Protein AF-A0A0F9F1H2-F1 (afdb_monomer)

pLDDT: mean 83.99, std 13.53, range [28.88, 96.62]

InterPro domains:
  IPR001650 Helicase, C-terminal domain-like [PF00271] (4-101)
  IPR001650 Helicase, C-terminal domain-like [PS51194] (1-146)
  IPR001650 Helicase, C-terminal domain-like [SM00490] (20-101)
  IPR027417 P-loop containing nucleoside triphosphate hydrolase [G3DSA:3.40.50.300] (1-125)
  IPR027417 P-loop containing nucleoside triphosphate hydrolase [SSF52540] (4-117)

Radius of gyration: 32.26 Å; Cα contacts (8 Å, |Δi|>4): 449; chains: 1; bounding box: 68×49×85 Å

Secondary structure (DSSP, 8-state):
--SS----EEEE-SSHHHHHHHHHHHHHTT----EE-TTS-HHHHHHHHHHHHTTS-SEEEESS--TTT---TT--EEEE-S--S-HHHHHHHHTTT-S--TT-S--EEEESSSHHHHH--GGG-SSS---EEE-TTT--EEEGGG-B-TTT-PBPPHHHHHHHHHHHHHHHHHHHHHTTS-SS-SS-EEEE--EEEEEEE--TTS--EEEEEEEETTEEEEEEE-TT--SHHHHHHHHHHHHHH---SS---HHHHHH-TTHHHHHHHH--EEEEEEETTEEEEEEES---

Foldseek 3Di:
DPPPPQQAEEAEAADQVRQVVVQVVCVVVVARAARDEPPDDPVRVVVNLVCRLVSVHSYYYYYPPPLDDRQRLSAQEYEYPHADLDLVVVLSRCVSNVRHDPPHPHHHYHYPHCNCVNQNDSVDRDPDDFDWDADPPPRDIHTVVVQADPPPGHGDDPVNVVVVVVVVVVVVVVVVVVVLDDPDDLAWDKFFFDFKDWDWDDDPPDDIWIWIWTDGPPDIAIDTQRCVDPDPSNVVSQVVVCQQPNDDPDRDDSVNLVVDPCNRVSCNVRFGMWTWGDDRPHIDTDDGDDDD

Structure (mmCIF, N/CA/C/O backbone):
data_AF-A0A0F9F1H2-F1
#
_entry.id   AF-A0A0F9F1H2-F1
#
loop_
_atom_site.group_PDB
_atom_site.id
_atom_site.type_symbol
_atom_site.label_atom_id
_atom_site.label_alt_id
_atom_site.label_comp_id
_atom_site.label_asym_id
_atom_site.label_entity_id
_atom_site.label_seq_id
_atom_site.pdbx_PDB_ins_code
_atom_site.Cartn_x
_atom_site.Cartn_y
_atom_site.Cartn_z
_atom_site.occupancy
_atom_site.B_iso_or_equiv
_atom_site.auth_seq_id
_atom_site.auth_comp_id
_atom_site.auth_asym_id
_atom_site.auth_atom_id
_atom_site.pdbx_PDB_model_num
ATOM 1 N N . MET A 1 1 ? -21.863 0.900 11.486 1.00 46.88 1 MET A N 1
ATOM 2 C CA . MET A 1 1 ? -20.808 -0.097 11.790 1.00 46.88 1 MET A CA 1
ATOM 3 C C . MET A 1 1 ? -21.454 -1.377 12.342 1.00 46.88 1 MET A C 1
ATOM 5 O O . MET A 1 1 ? -20.967 -1.957 13.308 1.00 46.88 1 MET A O 1
ATOM 9 N N . ASP A 1 2 ? -22.557 -1.807 11.710 1.00 46.00 2 ASP A N 1
ATOM 10 C CA . ASP A 1 2 ? -23.434 -2.894 12.182 1.00 46.00 2 ASP A CA 1
ATOM 11 C C . ASP A 1 2 ? -23.495 -4.085 11.217 1.00 46.00 2 ASP A C 1
ATOM 13 O O . ASP A 1 2 ? -24.146 -5.078 11.519 1.00 46.00 2 ASP A O 1
ATOM 17 N N . ALA A 1 3 ? -22.779 -4.022 10.089 1.00 49.94 3 ALA A N 1
ATOM 18 C CA . ALA A 1 3 ? -22.835 -5.049 9.050 1.00 49.94 3 ALA A CA 1
ATOM 19 C C . ALA A 1 3 ? -22.316 -6.428 9.518 1.00 49.94 3 ALA A C 1
ATOM 21 O O . ALA A 1 3 ? -22.802 -7.440 9.034 1.00 49.94 3 ALA A O 1
ATOM 22 N N . GLU A 1 4 ? -21.409 -6.485 10.508 1.00 63.34 4 GLU A N 1
ATOM 23 C CA . GLU A 1 4 ? -20.827 -7.753 11.003 1.00 63.34 4 GLU A CA 1
ATOM 24 C C . GLU A 1 4 ? -20.752 -7.897 12.540 1.00 63.34 4 GLU A C 1
ATOM 26 O O . GLU A 1 4 ? -20.038 -8.749 13.061 1.00 63.34 4 GLU A O 1
ATOM 31 N N . LYS A 1 5 ? -21.468 -7.072 13.321 1.00 79.25 5 LYS A N 1
ATOM 32 C CA . LYS A 1 5 ? -21.532 -7.189 14.804 1.00 79.25 5 LYS A CA 1
ATOM 33 C C . LYS A 1 5 ? -20.168 -7.217 15.543 1.00 79.25 5 LYS A C 1
ATOM 35 O O . LYS A 1 5 ? -20.073 -7.784 16.635 1.00 79.25 5 LYS A O 1
ATOM 40 N N . ARG A 1 6 ? -19.128 -6.569 15.003 1.00 87.44 6 ARG A N 1
ATOM 41 C CA . ARG A 1 6 ? -17.792 -6.471 15.634 1.00 87.44 6 ARG A CA 1
ATOM 42 C C . ARG A 1 6 ? -17.830 -5.678 16.944 1.00 87.44 6 ARG A C 1
ATOM 44 O O . ARG A 1 6 ? -18.510 -4.643 17.040 1.00 87.44 6 ARG A O 1
ATOM 51 N N . LYS A 1 7 ? -17.108 -6.156 17.960 1.00 88.88 7 LYS A N 1
ATOM 52 C CA . LYS A 1 7 ? -17.166 -5.624 19.332 1.00 88.88 7 LYS A CA 1
ATOM 53 C C . LYS A 1 7 ? -15.903 -4.887 19.761 1.00 88.88 7 LYS A C 1
ATOM 55 O O . LYS A 1 7 ? -16.022 -4.001 20.600 1.00 88.88 7 LYS A O 1
ATOM 60 N N . HIS A 1 8 ? -14.743 -5.231 19.205 1.00 91.94 8 HIS A N 1
ATOM 61 C CA . HIS A 1 8 ? -13.439 -4.745 19.653 1.00 91.94 8 HIS A CA 1
ATOM 62 C C . HIS A 1 8 ? -12.531 -4.446 18.453 1.00 91.94 8 HIS A C 1
ATOM 64 O O . HIS A 1 8 ? -11.760 -5.300 18.007 1.00 91.94 8 HIS A O 1
ATOM 70 N N . ALA A 1 9 ? -12.598 -3.206 17.968 1.00 93.75 9 ALA A N 1
ATOM 71 C CA . ALA A 1 9 ? -11.820 -2.725 16.831 1.00 93.75 9 ALA A CA 1
ATOM 72 C C . ALA A 1 9 ? -10.558 -1.949 17.250 1.00 93.75 9 ALA A C 1
ATOM 74 O O . ALA A 1 9 ? -10.584 -1.155 18.191 1.00 93.75 9 ALA A O 1
ATOM 75 N N . VAL A 1 10 ? -9.458 -2.128 16.520 1.00 93.88 10 VAL A N 1
ATOM 76 C CA . VAL A 1 10 ? -8.208 -1.375 16.723 1.00 93.88 10 VAL A CA 1
ATOM 77 C C . VAL A 1 10 ? -7.833 -0.641 15.442 1.00 93.88 10 VAL A C 1
ATOM 79 O O . VAL A 1 10 ? -7.690 -1.274 14.400 1.00 93.88 10 VAL A O 1
ATOM 82 N N . PHE A 1 11 ? -7.655 0.679 15.525 1.00 95.19 11 PHE A N 1
ATOM 83 C CA . PHE A 1 11 ? -7.324 1.534 14.381 1.00 95.19 11 PHE A CA 1
ATOM 84 C C . PHE A 1 11 ? -5.857 1.967 14.419 1.00 95.19 11 PHE A C 1
ATOM 86 O O . PHE A 1 11 ? -5.463 2.739 15.294 1.00 95.19 11 PHE A O 1
ATOM 93 N N . PHE A 1 12 ? -5.070 1.540 13.432 1.00 94.25 12 PHE A N 1
ATOM 94 C CA . PHE A 1 12 ? -3.664 1.917 13.295 1.00 94.25 12 PHE A CA 1
ATOM 95 C C . PHE A 1 12 ? -3.513 3.163 12.430 1.00 94.25 12 PHE A C 1
ATOM 97 O O . PHE A 1 12 ? -3.688 3.111 11.214 1.00 94.25 12 PHE A O 1
ATOM 104 N N . CYS A 1 13 ? -3.175 4.282 13.065 1.00 94.69 13 CYS A N 1
ATOM 105 C CA . CYS A 1 13 ? -3.071 5.589 12.423 1.00 94.69 13 CYS A CA 1
ATOM 106 C C . CYS A 1 13 ? -1.620 5.931 12.043 1.00 94.69 13 CYS A C 1
ATOM 108 O O . CYS A 1 13 ? -0.662 5.367 12.575 1.00 94.69 13 CYS A O 1
ATOM 110 N N . VAL A 1 14 ? -1.471 6.882 11.117 1.00 92.62 14 VAL A N 1
ATOM 111 C CA . VAL A 1 14 ? -0.171 7.314 10.562 1.00 92.62 14 VAL A CA 1
ATOM 112 C C . VAL A 1 14 ? 0.644 8.105 11.585 1.00 92.62 14 VAL A C 1
ATOM 114 O O . VAL A 1 14 ? 1.794 7.772 11.863 1.00 92.62 14 VAL A O 1
ATOM 117 N N . ASP A 1 15 ? 0.033 9.138 12.163 1.00 92.69 15 ASP A N 1
ATOM 118 C CA . ASP A 1 15 ? 0.644 10.046 13.129 1.00 92.69 15 ASP A CA 1
ATOM 119 C C . ASP A 1 15 ? -0.357 10.424 14.242 1.00 92.69 15 ASP A C 1
ATOM 121 O O . ASP A 1 15 ? -1.502 9.960 14.273 1.00 92.69 15 ASP A O 1
ATOM 125 N N . VAL A 1 16 ? 0.089 11.253 15.190 1.00 92.50 16 VAL A N 1
ATOM 126 C CA . VAL A 1 16 ? -0.723 11.721 16.328 1.00 92.50 16 VAL A CA 1
ATOM 127 C C . VAL A 1 16 ? -1.946 12.514 15.870 1.00 92.50 16 VAL A C 1
ATOM 129 O O . VAL A 1 16 ? -3.047 12.259 16.355 1.00 92.50 16 VAL A O 1
ATOM 132 N N . LYS A 1 17 ? -1.774 13.428 14.912 1.00 94.25 17 LYS A N 1
ATOM 133 C CA . LYS A 1 17 ? -2.852 14.289 14.417 1.00 94.25 17 LYS A CA 1
ATOM 134 C C . LYS A 1 17 ? -3.912 13.456 13.699 1.00 94.25 17 LYS A C 1
ATOM 136 O O . LYS A 1 17 ? -5.104 13.625 13.942 1.00 94.25 17 LYS A O 1
ATOM 141 N N . HIS A 1 18 ? -3.488 12.508 12.868 1.00 95.31 18 HIS A N 1
ATOM 142 C CA . HIS A 1 18 ? -4.375 11.573 12.192 1.00 95.31 18 HIS A CA 1
ATOM 143 C C . HIS A 1 18 ? -5.148 10.710 13.202 1.00 95.31 18 HIS A C 1
ATOM 145 O O . HIS A 1 18 ? -6.363 10.567 13.079 1.00 95.31 18 HIS A O 1
ATOM 151 N N . CYS A 1 19 ? -4.484 10.209 14.247 1.00 94.56 19 CYS A N 1
ATOM 152 C CA . CYS A 1 19 ? -5.125 9.442 15.318 1.00 94.56 19 CYS A CA 1
ATOM 153 C C . CYS A 1 19 ? -6.253 10.229 16.016 1.00 94.56 19 CYS A C 1
ATOM 155 O O . CYS A 1 19 ? -7.360 9.715 16.203 1.00 94.56 19 CYS A O 1
ATOM 157 N N . GLU A 1 20 ? -6.002 11.499 16.339 1.00 95.00 20 GLU A N 1
ATOM 158 C CA . GLU A 1 20 ? -6.988 12.408 16.939 1.00 95.00 20 GLU A CA 1
ATOM 159 C C . GLU A 1 20 ? -8.150 12.723 15.983 1.00 95.00 20 GLU A C 1
ATOM 161 O O . GLU A 1 20 ? -9.315 12.730 16.399 1.00 95.00 20 GLU A O 1
ATOM 166 N N . MET A 1 21 ? -7.862 12.926 14.693 1.00 96.62 21 MET A N 1
ATOM 167 C CA . MET A 1 21 ? -8.879 13.151 13.661 1.00 96.62 21 MET A CA 1
ATOM 168 C C . MET A 1 21 ? -9.799 11.938 13.491 1.00 96.62 21 MET A C 1
ATOM 170 O O . MET A 1 21 ? -11.020 12.099 13.453 1.00 96.62 21 MET A O 1
ATOM 174 N N . VAL A 1 22 ? -9.240 10.725 13.433 1.00 96.25 22 VAL A N 1
ATOM 175 C CA . VAL A 1 22 ? -10.012 9.477 13.309 1.00 96.25 22 VAL A CA 1
ATOM 176 C C . VAL A 1 22 ? -10.879 9.263 14.546 1.00 96.25 22 VAL A C 1
ATOM 178 O O . VAL A 1 22 ? -12.080 9.038 14.411 1.00 96.25 22 VAL A O 1
ATOM 181 N N . SER A 1 23 ? -10.310 9.414 15.746 1.00 95.94 23 SER A N 1
ATOM 182 C CA . SER A 1 23 ? -11.048 9.343 17.016 1.00 95.94 23 SER A CA 1
ATOM 183 C C . SER A 1 23 ? -12.228 10.324 17.051 1.00 95.94 23 SER A C 1
ATOM 185 O O . SER A 1 23 ? -13.361 9.942 17.355 1.00 95.94 23 SER A O 1
ATOM 187 N N . SER A 1 24 ? -11.992 11.577 16.653 1.00 96.19 24 SER A N 1
ATOM 188 C CA . SER A 1 24 ? -13.031 12.609 16.578 1.00 96.19 24 SER A CA 1
ATOM 189 C C . SER A 1 24 ? -14.103 12.269 15.541 1.00 96.19 24 SER A C 1
ATOM 191 O O . SER A 1 24 ? -15.294 12.464 15.783 1.00 96.19 24 SER A O 1
ATOM 193 N N . SER A 1 25 ? -13.702 11.727 14.390 1.00 96.25 25 SER A N 1
ATOM 194 C CA . SER A 1 25 ? -14.630 11.302 13.345 1.00 96.25 25 SER A CA 1
ATOM 195 C C . SER A 1 25 ? -15.520 10.147 13.804 1.00 96.25 25 SER A C 1
ATOM 197 O O . SER A 1 25 ? -16.736 10.218 13.639 1.00 96.25 25 SER A O 1
ATOM 199 N N . LEU A 1 26 ? -14.945 9.133 14.455 1.00 94.31 26 LEU A N 1
ATOM 200 C CA . LEU A 1 26 ? -15.686 8.013 15.039 1.00 94.31 26 LEU A CA 1
ATOM 201 C C . LEU A 1 26 ? -16.690 8.502 16.086 1.00 94.31 26 LEU A C 1
ATOM 203 O O . LEU A 1 26 ? -17.859 8.117 16.044 1.00 94.31 26 LEU A O 1
ATOM 207 N N . LYS A 1 27 ? -16.273 9.431 16.955 1.00 93.94 27 LYS A N 1
ATOM 208 C CA . LYS A 1 27 ? -17.150 10.021 17.971 1.00 93.94 27 LYS A CA 1
ATOM 209 C C . LYS A 1 27 ? -18.342 10.756 17.354 1.00 93.94 27 LYS A C 1
ATOM 211 O O . LYS A 1 27 ? -19.457 10.599 17.844 1.00 93.94 27 LYS A O 1
ATOM 216 N N . ARG A 1 28 ? -18.138 11.505 16.261 1.00 94.19 28 ARG A N 1
ATOM 217 C CA . ARG A 1 28 ? -19.234 12.155 15.510 1.00 94.19 28 ARG A CA 1
ATOM 218 C C . ARG A 1 28 ? -20.245 11.153 14.945 1.00 94.19 28 ARG A C 1
ATOM 220 O O . ARG A 1 28 ? -21.409 11.497 14.808 1.00 94.19 28 ARG A O 1
ATOM 227 N N . HIS A 1 29 ? -19.817 9.922 14.680 1.00 91.25 29 HIS A N 1
ATOM 228 C CA . HIS A 1 29 ? -20.675 8.824 14.231 1.00 91.25 29 HIS A CA 1
ATOM 229 C C . HIS A 1 29 ? -21.156 7.926 15.388 1.00 91.25 29 HIS A C 1
ATOM 231 O O . HIS A 1 29 ? -21.558 6.787 15.161 1.00 91.25 29 HIS A O 1
ATOM 237 N N . GLY A 1 30 ? -21.100 8.410 16.635 1.00 90.50 30 GLY A N 1
ATOM 238 C CA . GLY A 1 30 ? -21.605 7.695 17.812 1.00 90.50 30 GLY A CA 1
ATOM 239 C C . GLY A 1 30 ? -20.691 6.583 18.337 1.00 90.50 30 GLY A C 1
ATOM 240 O O . GLY A 1 30 ? -21.108 5.792 19.180 1.00 90.50 30 GLY A O 1
ATOM 241 N N . ILE A 1 31 ? -19.444 6.504 17.866 1.00 90.38 31 ILE A N 1
ATOM 242 C CA . ILE A 1 31 ? -18.479 5.482 18.280 1.00 90.38 31 ILE A CA 1
ATOM 243 C C . ILE A 1 31 ? -17.415 6.132 19.157 1.00 90.38 31 ILE A C 1
ATOM 245 O O . ILE A 1 31 ? -16.513 6.821 18.680 1.00 90.38 31 ILE A O 1
ATOM 249 N N . THR A 1 32 ? -17.489 5.884 20.460 1.00 91.38 32 THR A N 1
ATOM 250 C CA . THR A 1 32 ? -16.455 6.341 21.391 1.00 91.38 32 THR A CA 1
ATOM 251 C C . THR A 1 32 ? -15.192 5.501 21.217 1.00 91.38 32 THR A C 1
ATOM 253 O O . THR A 1 32 ? -15.144 4.348 21.649 1.00 91.38 32 THR A O 1
ATOM 256 N N . ALA A 1 33 ? -14.175 6.097 20.594 1.00 94.44 33 ALA A N 1
ATOM 257 C CA . ALA A 1 33 ? -12.883 5.474 20.335 1.00 94.44 33 ALA A CA 1
ATOM 258 C C . ALA A 1 33 ? -11.738 6.386 20.803 1.00 94.44 33 ALA A C 1
ATOM 260 O O . ALA A 1 33 ? -11.411 7.340 20.098 1.00 94.44 33 ALA A O 1
ATOM 261 N N . PRO A 1 34 ? -11.135 6.160 21.983 1.00 94.62 34 PRO A N 1
ATOM 262 C CA . PRO A 1 34 ? -10.048 7.003 22.480 1.00 94.62 34 PRO A CA 1
ATOM 263 C C . PRO A 1 34 ? -8.822 6.990 21.555 1.00 94.62 34 PRO A C 1
ATOM 265 O O . PRO A 1 34 ? -8.424 5.930 21.073 1.00 94.62 34 PRO A O 1
ATOM 268 N N . ALA A 1 35 ? -8.200 8.152 21.340 1.00 95.06 35 ALA A N 1
ATOM 269 C CA . ALA A 1 35 ? -6.890 8.251 20.698 1.00 95.06 35 ALA A CA 1
ATOM 270 C C . ALA A 1 35 ? -5.781 7.978 21.722 1.00 95.06 35 ALA A C 1
ATOM 272 O O . ALA A 1 35 ? -5.682 8.659 22.746 1.00 95.06 35 ALA A O 1
ATOM 273 N N . VAL A 1 36 ? -4.936 6.990 21.441 1.00 93.25 36 VAL A N 1
ATOM 274 C CA . VAL A 1 36 ? -3.813 6.606 22.294 1.00 93.25 36 VAL A CA 1
ATOM 275 C C . VAL A 1 36 ? -2.504 6.854 21.563 1.00 93.25 36 VAL A C 1
ATOM 277 O O . VAL A 1 36 ? -2.249 6.312 20.488 1.00 93.25 36 VAL A O 1
ATOM 280 N N . THR A 1 37 ? -1.652 7.682 22.155 1.00 90.81 37 THR A N 1
ATOM 281 C CA . THR A 1 37 ? -0.381 8.108 21.564 1.00 90.81 37 THR A CA 1
ATOM 282 C C . THR A 1 37 ? 0.737 8.028 22.596 1.00 90.81 37 THR A C 1
ATOM 284 O O . THR A 1 37 ? 0.505 7.731 23.771 1.00 90.81 37 THR A O 1
ATOM 287 N N . ASN A 1 38 ? 1.974 8.298 22.179 1.00 87.56 38 ASN A N 1
ATOM 288 C CA . ASN A 1 38 ? 3.119 8.348 23.091 1.00 87.56 38 ASN A CA 1
ATOM 289 C C . ASN A 1 38 ? 2.988 9.450 24.162 1.00 87.56 38 ASN A C 1
ATOM 291 O O . ASN A 1 38 ? 3.608 9.346 25.216 1.00 87.56 38 ASN A O 1
ATOM 295 N N . LYS A 1 39 ? 2.148 10.468 23.925 1.00 87.38 39 LYS A N 1
ATOM 296 C CA . LYS A 1 39 ? 1.833 11.534 24.886 1.00 87.38 39 LYS A CA 1
ATOM 297 C C . LYS A 1 39 ? 0.788 11.113 25.927 1.00 87.38 39 LYS A C 1
ATOM 299 O O . LYS A 1 39 ? 0.626 11.792 26.939 1.00 87.38 39 LYS A O 1
ATOM 304 N N . THR A 1 40 ? 0.068 10.010 25.714 1.00 88.44 40 THR A N 1
ATOM 305 C CA . THR A 1 40 ? -0.917 9.511 26.680 1.00 88.44 40 THR A CA 1
ATOM 306 C C . THR A 1 40 ? -0.201 8.947 27.914 1.00 88.44 40 THR A C 1
ATOM 308 O O . THR A 1 40 ? 0.583 7.997 27.819 1.00 88.44 40 THR A O 1
ATOM 311 N N . LYS A 1 41 ? -0.490 9.513 29.096 1.00 90.12 41 LYS A N 1
ATOM 312 C CA . LYS A 1 41 ? 0.068 9.058 30.385 1.00 90.12 41 LYS A CA 1
ATOM 313 C C . LYS A 1 41 ? -0.151 7.552 30.583 1.00 90.12 41 LYS A C 1
ATOM 315 O O . LYS A 1 41 ? -1.202 7.036 30.211 1.00 90.12 41 LYS A O 1
ATOM 320 N N . VAL A 1 42 ? 0.818 6.868 31.197 1.00 87.12 42 VAL A N 1
ATOM 321 C CA . VAL A 1 42 ? 0.806 5.402 31.405 1.00 87.12 42 VAL A CA 1
ATOM 322 C C . VAL A 1 42 ? -0.497 4.935 32.060 1.00 87.12 42 VAL A C 1
ATOM 324 O O . VAL A 1 42 ? -1.215 4.144 31.458 1.00 87.12 42 VAL A O 1
ATOM 327 N N . ASN A 1 43 ? -0.880 5.529 33.195 1.00 89.12 43 ASN A N 1
ATOM 328 C CA . ASN A 1 43 ? -2.108 5.166 33.916 1.00 89.12 43 ASN A CA 1
ATOM 329 C C . ASN A 1 43 ? -3.360 5.287 33.034 1.00 89.12 43 ASN A C 1
ATOM 331 O O . ASN A 1 43 ? -4.262 4.458 33.095 1.00 89.12 43 ASN A O 1
ATOM 335 N N . LYS A 1 44 ? -3.404 6.299 32.154 1.00 90.44 44 LYS A N 1
ATOM 336 C CA . LYS A 1 44 ? -4.528 6.486 31.231 1.00 90.44 44 LYS A CA 1
ATOM 337 C C . LYS A 1 44 ? -4.528 5.447 30.108 1.00 90.44 44 LYS A C 1
ATOM 339 O O . LYS A 1 44 ? -5.594 5.013 29.684 1.00 90.44 44 LYS A O 1
ATOM 344 N N . ARG A 1 45 ? -3.350 5.025 29.632 1.00 89.31 45 ARG A N 1
ATOM 345 C CA . ARG A 1 45 ? -3.222 3.932 28.653 1.00 89.31 45 ARG A CA 1
ATOM 346 C C . ARG A 1 45 ? -3.714 2.604 29.221 1.00 89.31 45 ARG A C 1
ATOM 348 O O . ARG A 1 45 ? -4.347 1.849 28.486 1.00 89.31 45 ARG A O 1
ATOM 355 N N . GLU A 1 46 ? -3.433 2.334 30.492 1.00 88.44 46 GLU A N 1
ATOM 356 C CA . GLU A 1 46 ? -3.911 1.140 31.199 1.00 88.44 46 GLU A CA 1
ATOM 357 C C . GLU A 1 46 ? -5.422 1.181 31.428 1.00 88.44 46 GLU A C 1
ATOM 359 O O . GLU A 1 46 ? -6.108 0.205 31.131 1.00 88.44 46 GLU A O 1
ATOM 364 N N . GLU A 1 47 ? -5.954 2.327 31.863 1.00 91.50 47 GLU A N 1
ATOM 365 C CA . GLU A 1 47 ? -7.396 2.546 32.012 1.00 91.50 47 GLU A CA 1
ATOM 366 C C . GLU A 1 47 ? -8.138 2.277 30.693 1.00 91.50 47 GLU A C 1
ATOM 368 O O . GLU A 1 47 ? -9.063 1.470 30.659 1.00 91.50 47 GLU A O 1
ATOM 373 N N . ILE A 1 48 ? -7.683 2.878 29.585 1.00 92.19 48 ILE A N 1
ATOM 374 C CA . ILE A 1 48 ? -8.278 2.669 28.254 1.00 92.19 48 ILE A CA 1
ATOM 375 C C . ILE A 1 48 ? -8.190 1.198 27.840 1.00 92.19 48 ILE A C 1
ATOM 377 O O . ILE A 1 48 ? -9.155 0.654 27.305 1.00 92.19 48 ILE A O 1
ATOM 381 N N . ALA A 1 49 ? -7.059 0.534 28.095 1.00 89.50 49 ALA A N 1
ATOM 382 C CA . ALA A 1 49 ? -6.892 -0.875 27.757 1.00 89.50 49 ALA A CA 1
ATOM 383 C C . ALA A 1 49 ? -7.841 -1.782 28.559 1.00 89.50 49 ALA A C 1
ATOM 385 O O . ALA A 1 49 ? -8.377 -2.742 28.003 1.00 89.50 49 ALA A O 1
ATOM 386 N N . ASN A 1 50 ? -8.063 -1.489 29.840 1.00 91.31 50 ASN A N 1
ATOM 387 C CA . ASN A 1 50 ? -8.986 -2.236 30.691 1.00 91.31 50 ASN A CA 1
ATOM 388 C C . ASN A 1 50 ? -10.444 -1.988 30.291 1.00 91.31 50 ASN A C 1
ATOM 390 O O . ASN A 1 50 ? -11.189 -2.949 30.101 1.00 91.31 50 ASN A O 1
ATOM 394 N N . ASP A 1 51 ? -10.822 -0.730 30.060 1.00 93.12 51 ASP A N 1
ATOM 395 C CA . ASP A 1 51 ? -12.149 -0.354 29.565 1.00 93.12 51 ASP A CA 1
ATOM 396 C C . ASP A 1 51 ? -12.447 -0.996 28.199 1.00 93.12 51 ASP A C 1
ATOM 398 O O . ASP A 1 51 ? -13.556 -1.475 2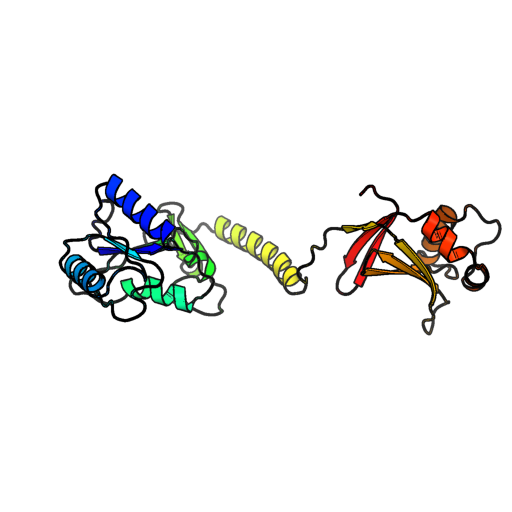7.956 1.00 93.12 51 ASP A O 1
ATOM 402 N N . PHE A 1 52 ? -11.452 -1.064 27.311 1.00 92.06 52 PHE A N 1
ATOM 403 C CA . PHE A 1 52 ? -11.575 -1.755 26.030 1.00 92.06 52 PHE A CA 1
ATOM 404 C C . PHE A 1 52 ? -11.778 -3.264 26.214 1.00 92.06 52 PHE A C 1
ATOM 406 O O . PHE A 1 52 ? -12.699 -3.827 25.634 1.00 92.06 52 PHE A O 1
ATOM 413 N N . LYS A 1 53 ? -10.984 -3.934 27.063 1.00 89.94 53 LYS A N 1
ATOM 414 C CA . LYS A 1 53 ? -11.157 -5.373 27.357 1.00 89.94 53 LYS A CA 1
ATOM 415 C C . LYS A 1 53 ? -12.511 -5.692 27.998 1.00 89.94 53 LYS A C 1
ATOM 417 O O . LYS A 1 53 ? -13.041 -6.778 27.776 1.00 89.94 53 LYS A O 1
ATOM 422 N N . ALA A 1 54 ? -13.051 -4.763 28.787 1.00 90.88 54 ALA A N 1
ATOM 423 C CA . ALA A 1 54 ? -14.369 -4.864 29.406 1.00 90.88 54 ALA A CA 1
ATOM 424 C C . ALA A 1 54 ? -15.526 -4.548 28.435 1.00 90.88 54 ALA A C 1
ATOM 426 O O . ALA A 1 54 ? -16.688 -4.709 28.801 1.00 90.88 54 ALA A O 1
ATOM 427 N N . GLY A 1 55 ? -15.233 -4.104 27.207 1.00 89.12 55 GLY A N 1
ATOM 428 C CA . GLY A 1 55 ? -16.233 -3.742 26.200 1.00 89.12 55 GLY A CA 1
ATOM 429 C C . GLY A 1 55 ? -16.868 -2.361 26.395 1.00 89.12 55 GLY A C 1
ATOM 430 O O . GLY A 1 55 ? -17.827 -2.035 25.698 1.00 89.12 55 GLY A O 1
ATOM 431 N N . LYS A 1 56 ? -16.344 -1.531 27.307 1.00 91.88 56 LYS A N 1
ATOM 432 C CA . LYS A 1 56 ? -16.791 -0.140 27.508 1.00 91.88 56 LYS A CA 1
ATOM 433 C C . LYS A 1 56 ? -16.382 0.756 26.339 1.00 91.88 56 LYS A C 1
ATOM 435 O O . LYS A 1 56 ? -17.148 1.629 25.938 1.00 91.88 56 LYS A O 1
ATOM 440 N N . TYR A 1 57 ? -15.212 0.502 25.753 1.00 90.75 57 TYR A N 1
ATOM 441 C CA . TYR A 1 57 ? -14.845 1.043 24.446 1.00 90.75 57 TYR A CA 1
ATOM 442 C C . TYR A 1 57 ? -14.917 -0.058 23.396 1.00 90.75 57 TYR A C 1
ATOM 444 O O . TYR A 1 57 ? -14.211 -1.058 23.493 1.00 90.75 57 TYR A O 1
ATOM 452 N N . ARG A 1 58 ? -15.737 0.151 22.361 1.00 89.75 58 ARG A N 1
ATOM 453 C CA . ARG A 1 58 ? -15.795 -0.752 21.199 1.00 89.75 58 ARG A CA 1
ATOM 454 C C . ARG A 1 58 ? -14.578 -0.614 20.287 1.00 89.75 58 ARG A C 1
ATOM 456 O O . ARG A 1 58 ? -14.319 -1.492 19.470 1.00 89.75 58 ARG A O 1
ATOM 463 N N . ALA A 1 59 ? -13.867 0.506 20.387 1.00 92.94 59 ALA A N 1
ATOM 464 C CA . ALA A 1 59 ? -12.722 0.817 19.553 1.00 92.94 59 ALA A CA 1
ATOM 465 C C . ALA A 1 59 ? -11.706 1.693 20.292 1.00 92.94 59 ALA A C 1
ATOM 467 O O . ALA A 1 59 ? -12.060 2.398 21.234 1.00 92.94 59 ALA A O 1
ATOM 468 N N . PHE A 1 60 ? -10.461 1.697 19.830 1.00 93.88 60 PHE A N 1
ATOM 469 C CA . PHE A 1 60 ? -9.512 2.779 20.096 1.00 93.88 60 PHE A CA 1
ATOM 470 C C . PHE A 1 60 ? -8.618 2.996 18.874 1.00 93.88 60 PHE A C 1
ATOM 472 O O . PHE A 1 60 ? -8.419 2.090 18.059 1.00 93.88 60 PHE A O 1
ATOM 479 N N . CYS A 1 61 ? -8.070 4.202 18.766 1.00 94.50 61 CYS A N 1
ATOM 480 C CA . CYS A 1 61 ? -7.106 4.571 17.739 1.00 94.50 61 CYS A CA 1
ATOM 481 C C . CYS A 1 61 ? -5.715 4.625 18.361 1.00 94.50 61 CYS A C 1
ATOM 483 O O . CYS A 1 61 ? -5.565 5.136 19.471 1.00 94.50 61 CYS A O 1
ATOM 485 N N . ASN A 1 62 ? -4.692 4.120 17.677 1.00 93.25 62 ASN A N 1
ATOM 486 C CA . ASN A 1 62 ? -3.321 4.199 18.164 1.00 93.25 62 ASN A CA 1
ATOM 487 C C . ASN A 1 62 ? -2.316 4.601 17.085 1.00 93.25 62 ASN A C 1
ATOM 489 O O . ASN A 1 62 ? -2.509 4.385 15.890 1.00 93.25 62 ASN A O 1
ATOM 493 N N . VAL A 1 63 ? -1.192 5.149 17.544 1.00 88.88 63 VAL A N 1
ATOM 494 C CA . VAL A 1 63 ? 0.004 5.378 16.729 1.00 88.88 63 VAL A CA 1
ATOM 495 C C . VAL A 1 63 ? 1.252 5.074 17.547 1.00 88.88 63 VAL A C 1
ATOM 497 O O . VAL A 1 63 ? 1.434 5.637 18.624 1.00 88.88 63 VAL A O 1
ATOM 500 N N . ASN A 1 64 ? 2.109 4.178 17.044 1.00 75.44 64 ASN A N 1
ATOM 501 C CA . ASN A 1 64 ? 3.414 3.824 17.635 1.00 75.44 64 ASN A CA 1
ATOM 502 C C . ASN A 1 64 ? 3.391 3.499 19.142 1.00 75.44 64 ASN A C 1
ATOM 504 O O . ASN A 1 64 ? 4.409 3.569 19.821 1.00 75.44 64 ASN A O 1
ATOM 508 N N . VAL A 1 65 ? 2.227 3.146 19.677 1.00 70.38 65 VAL A N 1
ATOM 509 C CA . VAL A 1 65 ? 2.039 2.729 21.062 1.00 70.38 65 VAL A CA 1
ATOM 510 C C . VAL A 1 65 ? 1.362 1.384 21.089 1.00 70.38 65 VAL A C 1
ATOM 512 O O . VAL A 1 65 ? 0.742 0.969 20.106 1.00 70.38 65 VAL A O 1
ATOM 515 N N . TYR A 1 66 ? 1.497 0.725 22.238 1.00 65.19 66 TYR A N 1
ATOM 516 C CA . TYR A 1 66 ? 1.080 -0.649 22.462 1.00 65.19 66 TYR A CA 1
ATOM 517 C C . TYR A 1 66 ? 1.932 -1.699 21.738 1.00 65.19 66 TYR A C 1
ATOM 519 O O . TYR A 1 66 ? 1.573 -2.872 21.775 1.00 65.19 66 TYR A O 1
ATOM 527 N N . THR A 1 67 ? 3.069 -1.326 21.136 1.00 50.88 67 THR A N 1
ATOM 528 C CA . THR A 1 67 ? 4.081 -2.247 20.573 1.00 50.88 67 THR A CA 1
ATOM 529 C C . THR A 1 67 ? 4.457 -3.353 21.563 1.00 50.88 67 THR A C 1
ATOM 531 O O . THR A 1 67 ? 4.455 -4.517 21.181 1.00 50.88 67 THR A O 1
ATOM 534 N N . GLU A 1 68 ? 4.574 -3.012 22.847 1.00 44.78 68 GLU A N 1
ATOM 535 C CA . GLU A 1 68 ? 4.724 -3.937 23.974 1.00 44.78 68 GLU A CA 1
ATOM 536 C C . GLU A 1 68 ? 3.590 -3.716 25.003 1.00 44.78 68 GLU A C 1
ATOM 538 O O . GLU A 1 68 ? 3.101 -2.599 25.185 1.00 44.78 68 GLU A O 1
ATOM 543 N N . GLY A 1 69 ? 3.102 -4.787 25.643 1.00 51.34 69 GLY A N 1
ATOM 544 C CA . GLY A 1 69 ? 2.182 -4.713 26.796 1.00 51.34 69 GLY A CA 1
ATOM 545 C C . GLY A 1 69 ? 0.664 -4.711 26.524 1.00 51.34 69 GLY A C 1
ATOM 546 O O . GLY A 1 69 ? -0.109 -5.073 27.411 1.00 51.34 69 GLY A O 1
ATOM 547 N N . PHE A 1 70 ? 0.184 -4.402 25.312 1.00 70.44 70 PHE A N 1
ATOM 548 C CA . PHE A 1 70 ? -1.250 -4.544 24.992 1.00 70.44 70 PHE A CA 1
ATOM 549 C C . PHE A 1 70 ? -1.583 -5.946 24.478 1.00 70.44 70 PHE A C 1
ATOM 551 O O . PHE A 1 70 ? -1.470 -6.245 23.285 1.00 70.44 70 PHE A O 1
ATOM 558 N N . ASN A 1 71 ? -2.031 -6.802 25.393 1.00 70.62 71 ASN A N 1
ATOM 559 C CA . ASN A 1 71 ? -2.551 -8.128 25.080 1.00 70.62 71 ASN A CA 1
ATOM 560 C C . ASN A 1 71 ? -4.073 -8.166 25.280 1.00 70.62 71 ASN A C 1
ATOM 562 O O . ASN A 1 71 ? -4.559 -8.314 26.404 1.00 70.62 71 ASN A O 1
ATOM 566 N N . ALA A 1 72 ? -4.827 -8.018 24.191 1.00 82.56 72 ALA A N 1
ATOM 567 C CA . ALA A 1 72 ? -6.281 -8.130 24.182 1.00 82.56 72 ALA A CA 1
ATOM 568 C C . ALA A 1 72 ? -6.711 -9.235 23.206 1.00 82.56 72 ALA A C 1
ATOM 570 O O . ALA A 1 72 ? -6.808 -9.019 22.003 1.00 82.56 72 ALA A O 1
ATOM 571 N N . LYS A 1 73 ? -6.992 -10.434 23.734 1.00 87.25 73 LYS A N 1
ATOM 572 C CA . LYS A 1 73 ? -7.492 -11.581 22.945 1.00 87.25 73 LYS A CA 1
ATOM 573 C C . LYS A 1 73 ? -8.900 -11.354 22.371 1.00 87.25 73 LYS A C 1
ATOM 575 O O . LYS A 1 73 ? -9.340 -12.117 21.518 1.00 87.25 73 LYS A O 1
ATOM 580 N N . CYS A 1 74 ? -9.611 -10.338 22.865 1.00 89.00 74 CYS A N 1
ATOM 581 C CA . CYS A 1 74 ? -10.960 -9.983 22.433 1.00 89.00 74 CYS A CA 1
ATOM 582 C C . CYS A 1 74 ? -11.013 -9.195 21.119 1.00 89.00 74 CYS A C 1
ATOM 584 O O . CYS A 1 74 ? -12.105 -9.079 20.577 1.00 89.00 74 CYS A O 1
ATOM 586 N N . VAL A 1 75 ? -9.881 -8.679 20.616 1.00 92.31 75 VAL A N 1
ATOM 587 C CA . VAL A 1 75 ? -9.828 -7.925 19.352 1.00 92.31 75 VAL A CA 1
ATOM 588 C C . VAL A 1 75 ? -10.335 -8.799 18.209 1.00 92.31 75 VAL A C 1
ATOM 590 O O . VAL A 1 75 ? -9.774 -9.872 17.973 1.00 92.31 75 VAL A O 1
ATOM 593 N N . ASP A 1 76 ? -11.383 -8.328 17.536 1.00 92.38 76 ASP A N 1
ATOM 594 C CA . ASP A 1 76 ? -12.105 -9.015 16.456 1.00 92.38 76 ASP A CA 1
ATOM 595 C C . ASP A 1 76 ? -12.177 -8.189 15.159 1.00 92.38 76 ASP A C 1
ATOM 597 O O . ASP A 1 76 ? -12.744 -8.648 14.166 1.00 92.38 76 ASP A O 1
ATOM 601 N N . CYS A 1 77 ? -11.594 -6.987 15.161 1.00 93.62 77 CYS A N 1
ATOM 602 C CA . CYS A 1 77 ? -11.462 -6.136 13.988 1.00 93.62 77 CYS A CA 1
ATOM 603 C C . CYS A 1 77 ? -10.163 -5.314 14.045 1.00 93.62 77 CYS A C 1
ATOM 605 O O . CYS A 1 77 ? -9.848 -4.677 15.055 1.00 93.62 77 CYS A O 1
ATOM 607 N N . ILE A 1 78 ? -9.413 -5.312 12.948 1.00 93.81 78 ILE A N 1
ATOM 608 C CA . ILE A 1 78 ? -8.225 -4.488 12.733 1.00 93.81 78 ILE A CA 1
ATOM 609 C C . ILE A 1 78 ? -8.519 -3.523 11.593 1.00 93.81 78 ILE A C 1
ATOM 611 O O . ILE A 1 78 ? -8.973 -3.940 10.534 1.00 93.81 78 ILE A O 1
ATOM 615 N N . VAL A 1 79 ? -8.232 -2.240 11.796 1.00 95.06 79 VAL A N 1
ATOM 616 C CA . VAL A 1 79 ? -8.365 -1.208 10.766 1.00 95.06 79 VAL A CA 1
ATOM 617 C C . VAL A 1 79 ? -6.995 -0.606 10.490 1.00 95.06 79 VAL A C 1
ATOM 619 O O . VAL A 1 79 ? -6.400 0.040 11.358 1.00 95.06 79 VAL A O 1
ATOM 622 N N . LEU A 1 80 ? -6.484 -0.829 9.284 1.00 94.25 80 LEU A N 1
ATOM 623 C CA . LEU A 1 80 ? -5.199 -0.319 8.826 1.00 94.25 80 LEU A CA 1
ATOM 624 C C . LEU A 1 80 ? -5.430 1.001 8.093 1.00 94.25 80 LEU A C 1
ATOM 626 O O . LEU A 1 80 ? -5.963 1.030 6.988 1.00 94.25 80 LEU A O 1
ATOM 630 N N . LEU A 1 81 ? -5.032 2.103 8.729 1.00 94.88 81 LEU A N 1
ATOM 631 C CA . LEU A 1 81 ? -5.029 3.441 8.126 1.00 94.88 81 LEU A CA 1
ATOM 632 C C . LEU A 1 81 ? -3.604 3.946 7.870 1.00 94.88 81 LEU A C 1
ATOM 634 O O . LEU A 1 81 ? -3.414 5.089 7.457 1.00 94.88 81 LEU A O 1
ATOM 638 N N . ARG A 1 82 ? -2.596 3.124 8.177 1.00 91.12 82 ARG A N 1
ATOM 639 C CA . ARG A 1 82 ? -1.182 3.457 8.060 1.00 91.12 82 ARG A CA 1
ATOM 640 C C . ARG A 1 82 ? -0.523 2.581 6.997 1.00 91.12 82 ARG A C 1
ATOM 642 O O . ARG A 1 82 ? -0.412 1.380 7.239 1.00 91.12 82 ARG A O 1
ATOM 649 N N . PRO A 1 83 ? -0.014 3.161 5.897 1.00 90.88 83 PRO A N 1
ATOM 650 C CA . PRO A 1 83 ? 0.792 2.409 4.950 1.00 90.88 83 PRO A CA 1
ATOM 651 C C . PRO A 1 83 ? 2.134 2.041 5.586 1.00 90.88 83 PRO A C 1
ATOM 653 O O . PRO A 1 83 ? 2.691 2.788 6.402 1.00 90.88 83 PRO A O 1
ATOM 656 N N . THR A 1 84 ? 2.668 0.880 5.222 1.00 85.88 84 THR A N 1
ATOM 657 C CA . THR A 1 84 ? 3.996 0.445 5.652 1.00 85.88 84 THR A CA 1
ATOM 658 C C . THR A 1 84 ? 4.663 -0.387 4.571 1.00 85.88 84 THR A C 1
ATOM 660 O O . THR A 1 84 ? 4.007 -1.210 3.954 1.00 85.88 84 THR A O 1
ATOM 663 N N . LEU A 1 85 ? 5.970 -0.193 4.386 1.00 84.81 85 LEU A N 1
ATOM 664 C CA . LEU A 1 85 ? 6.828 -1.057 3.566 1.00 84.81 85 LEU A CA 1
ATOM 665 C C . LEU A 1 85 ? 7.528 -2.136 4.408 1.00 84.81 85 LEU A C 1
ATOM 667 O O . LEU A 1 85 ? 8.385 -2.850 3.911 1.00 84.81 85 LEU A O 1
ATOM 671 N N . SER A 1 86 ? 7.228 -2.228 5.709 1.00 86.75 86 SER A N 1
ATOM 672 C CA . SER A 1 86 ? 7.828 -3.223 6.598 1.00 86.75 86 SER A CA 1
ATOM 673 C C . SER A 1 86 ? 6.862 -4.395 6.792 1.00 86.75 86 SER A C 1
ATOM 675 O O . SER A 1 86 ? 5.864 -4.224 7.505 1.00 86.75 86 SER A O 1
ATOM 677 N N . PRO A 1 87 ? 7.181 -5.596 6.267 1.00 85.44 87 PRO A N 1
ATOM 678 C CA . PRO A 1 87 ? 6.376 -6.796 6.503 1.00 85.44 87 PRO A CA 1
ATOM 679 C C . PRO A 1 87 ? 6.257 -7.108 7.997 1.00 85.44 87 PRO A C 1
ATOM 681 O O . PRO A 1 87 ? 5.200 -7.497 8.491 1.00 85.44 87 PRO A O 1
ATOM 684 N N . GLY A 1 88 ? 7.330 -6.853 8.756 1.00 87.38 88 GLY A N 1
ATOM 685 C CA . GLY A 1 88 ? 7.347 -7.018 10.208 1.00 87.38 88 GLY A CA 1
ATOM 686 C C . GLY A 1 88 ? 6.343 -6.109 10.919 1.00 87.38 88 GLY A C 1
ATOM 687 O O . GLY A 1 88 ? 5.596 -6.577 11.777 1.00 87.38 88 GLY A O 1
ATOM 688 N N . LEU A 1 89 ? 6.270 -4.824 10.552 1.00 86.12 89 LEU A N 1
ATOM 689 C CA . LEU A 1 89 ? 5.293 -3.911 11.149 1.00 86.12 89 LEU A CA 1
ATOM 690 C C . LEU A 1 89 ? 3.860 -4.281 10.750 1.00 86.12 89 LEU A C 1
ATOM 692 O O . LEU A 1 89 ? 2.977 -4.276 11.608 1.00 86.12 89 LEU A O 1
ATOM 696 N N . PHE A 1 90 ? 3.628 -4.637 9.484 1.00 89.12 90 PHE A N 1
ATOM 697 C CA . PHE A 1 90 ? 2.334 -5.144 9.023 1.00 89.12 90 PHE A CA 1
ATOM 698 C C . PHE A 1 90 ? 1.891 -6.368 9.837 1.00 89.12 90 PHE A C 1
ATOM 700 O O . PHE A 1 90 ? 0.800 -6.367 10.419 1.00 89.12 90 PHE A O 1
ATOM 707 N N . SER A 1 91 ? 2.789 -7.344 9.999 1.00 89.44 91 SER A N 1
ATOM 708 C CA . SER A 1 91 ? 2.554 -8.542 10.804 1.00 89.44 91 SER A CA 1
ATOM 709 C C . SER A 1 91 ? 2.241 -8.222 12.262 1.00 89.44 91 SER A C 1
ATOM 711 O O . SER A 1 91 ? 1.298 -8.759 12.842 1.00 89.44 91 SER A O 1
ATOM 713 N N . GLN A 1 92 ? 2.959 -7.272 12.862 1.00 87.62 92 GLN A N 1
ATOM 714 C CA . GLN A 1 92 ? 2.686 -6.825 14.227 1.00 87.62 92 GLN A CA 1
ATOM 715 C C . GLN A 1 92 ? 1.318 -6.145 14.372 1.00 87.62 92 GLN A C 1
ATOM 717 O O . GLN A 1 92 ? 0.680 -6.287 15.420 1.00 87.62 92 GLN A O 1
ATOM 722 N N . MET A 1 93 ? 0.864 -5.397 13.360 1.00 90.50 93 MET A N 1
ATOM 723 C CA . MET A 1 93 ? -0.446 -4.743 13.374 1.00 90.50 93 MET A CA 1
ATOM 724 C C . MET A 1 93 ? -1.575 -5.775 13.287 1.00 90.50 93 MET A C 1
ATOM 726 O O . MET A 1 93 ? -2.416 -5.843 14.189 1.00 90.50 93 MET A O 1
ATOM 730 N N . VAL A 1 94 ? -1.554 -6.627 12.258 1.00 90.62 94 VAL A N 1
ATOM 731 C CA . VAL A 1 94 ? -2.583 -7.658 12.034 1.00 90.62 94 VAL A CA 1
ATOM 732 C C . VAL A 1 94 ? -2.537 -8.736 13.118 1.00 90.62 94 VAL A C 1
ATOM 734 O O . VAL A 1 94 ? -3.576 -9.151 13.631 1.00 90.62 94 VAL A O 1
ATOM 737 N N . GLY A 1 95 ? -1.342 -9.113 13.578 1.00 89.31 95 GLY A N 1
ATOM 738 C CA . GLY A 1 95 ? -1.116 -10.106 14.630 1.00 89.31 95 GLY A CA 1
ATOM 739 C C . GLY A 1 95 ? -1.799 -9.785 15.962 1.00 89.31 95 GLY A C 1
ATOM 740 O O . GLY A 1 95 ? -2.048 -10.684 16.771 1.00 89.31 95 GLY A O 1
ATOM 741 N N . ARG A 1 96 ? -2.202 -8.526 16.200 1.00 87.12 96 ARG A N 1
ATOM 742 C CA . ARG A 1 96 ? -3.052 -8.185 17.355 1.00 87.12 96 ARG A CA 1
ATOM 743 C C . ARG A 1 96 ? -4.424 -8.842 17.290 1.00 87.12 96 ARG A C 1
ATOM 745 O O . ARG A 1 96 ? -4.942 -9.228 18.338 1.00 87.12 96 ARG A O 1
ATOM 752 N N . GLY A 1 97 ? -4.964 -8.987 16.085 1.00 89.25 97 GLY A N 1
ATOM 753 C CA . GLY A 1 97 ? -6.241 -9.623 15.788 1.00 89.25 97 GLY A CA 1
ATOM 754 C C . GLY A 1 97 ? -6.170 -11.146 15.674 1.00 89.25 97 GLY A C 1
ATOM 755 O O . GLY A 1 97 ? -7.192 -11.805 15.822 1.00 89.25 97 GLY A O 1
ATOM 756 N N . LEU A 1 98 ? -4.984 -11.741 15.512 1.00 88.44 98 LEU A N 1
ATOM 757 C CA . LEU A 1 98 ? -4.837 -13.193 15.307 1.00 88.44 98 LEU A CA 1
ATOM 758 C C . LEU A 1 98 ? -4.846 -14.026 16.601 1.00 88.44 98 LEU A C 1
ATOM 760 O O . LEU A 1 98 ? -4.924 -15.250 16.567 1.00 88.44 98 LEU A O 1
ATOM 764 N N . ARG A 1 99 ? -4.792 -13.393 17.779 1.00 87.38 99 ARG A N 1
ATOM 765 C CA . ARG A 1 99 ? -4.777 -14.124 19.060 1.00 87.38 99 ARG A CA 1
ATOM 766 C C . ARG A 1 99 ? -6.099 -14.847 19.318 1.00 87.38 99 ARG A C 1
ATOM 768 O O . ARG A 1 99 ? -7.134 -14.191 19.380 1.00 87.38 99 ARG A O 1
ATOM 775 N N . VAL A 1 100 ?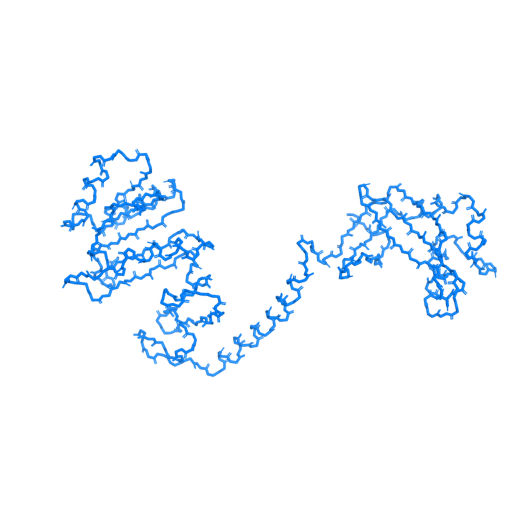 -6.070 -16.151 19.586 1.00 86.06 100 VAL A N 1
ATOM 776 C CA . VAL A 1 100 ? -7.279 -16.939 19.891 1.00 86.06 100 VAL A CA 1
ATOM 777 C C . VAL A 1 100 ? -7.982 -16.416 21.153 1.00 86.06 100 VAL A C 1
ATOM 779 O O . VAL A 1 100 ? -7.364 -16.263 22.213 1.00 86.06 100 VAL A O 1
ATOM 782 N N . GLY A 1 101 ? -9.287 -16.153 21.049 1.00 84.06 101 GLY A N 1
ATOM 783 C CA . GLY A 1 101 ? -10.144 -15.685 22.140 1.00 84.06 101 GLY A CA 1
ATOM 784 C C . GLY A 1 101 ? -11.416 -16.528 22.246 1.00 84.06 101 GLY A C 1
ATOM 785 O O . GLY A 1 101 ? -11.968 -16.932 21.233 1.00 84.06 101 GLY A O 1
ATOM 786 N N . ARG A 1 102 ? -11.917 -16.776 23.467 1.00 77.81 102 ARG A N 1
ATOM 787 C CA . ARG A 1 102 ? -13.011 -17.745 23.722 1.00 77.81 102 ARG A CA 1
ATOM 788 C C . ARG A 1 102 ? -14.314 -17.502 22.942 1.00 77.81 102 ARG A C 1
ATOM 790 O O . ARG A 1 102 ? -15.075 -18.438 22.760 1.00 77.81 102 ARG A O 1
ATOM 797 N N . LYS A 1 103 ? -14.607 -16.257 22.557 1.00 80.69 103 LYS A N 1
ATOM 798 C CA . LYS A 1 103 ? -15.849 -15.861 21.861 1.00 80.69 103 LYS A CA 1
ATOM 799 C C . LYS A 1 103 ? -15.595 -15.299 20.457 1.00 80.69 103 LYS A C 1
ATOM 801 O O . LYS A 1 103 ? -16.488 -14.677 19.891 1.00 80.69 103 LYS A O 1
ATOM 806 N N . LYS A 1 104 ? -14.373 -15.443 19.942 1.00 87.12 104 LYS A N 1
ATOM 807 C CA . LYS A 1 104 ? -13.963 -14.891 18.654 1.00 87.12 104 LYS A CA 1
ATOM 808 C C . LYS A 1 104 ? -13.875 -16.019 17.632 1.00 87.12 104 LYS A C 1
ATOM 810 O O . LYS A 1 104 ? -13.081 -16.931 17.831 1.00 87.12 104 LYS A O 1
ATOM 815 N N . LEU A 1 105 ? -14.692 -15.938 16.584 1.00 85.75 105 LEU A N 1
ATOM 816 C CA . LEU A 1 105 ? -14.681 -16.889 15.468 1.00 85.75 105 LEU A CA 1
ATOM 817 C C . LEU A 1 105 ? -13.586 -16.529 14.463 1.00 85.75 105 LEU A C 1
ATOM 819 O O . LEU A 1 105 ? -12.796 -17.375 14.067 1.00 85.75 105 LEU A O 1
ATOM 823 N N . ASP A 1 106 ? -13.505 -15.247 14.131 1.00 88.38 106 ASP A N 1
ATOM 824 C CA . ASP A 1 106 ? -12.594 -14.699 13.138 1.00 88.38 106 ASP A CA 1
ATOM 825 C C . ASP A 1 106 ? -12.214 -13.252 13.506 1.00 88.38 106 ASP A C 1
ATOM 827 O O . ASP A 1 106 ? -12.729 -12.673 14.473 1.00 88.38 106 ASP A O 1
ATOM 831 N N . CYS A 1 107 ? -11.277 -12.672 12.758 1.00 90.56 107 CYS A N 1
ATOM 832 C CA . CYS A 1 107 ? -10.897 -11.271 12.883 1.00 90.56 107 CYS A CA 1
ATOM 833 C C . CYS A 1 107 ? -11.001 -10.594 11.520 1.00 90.56 107 CYS A C 1
ATOM 835 O O . CYS A 1 107 ? -10.274 -10.960 10.601 1.00 90.56 107 CYS A O 1
ATOM 837 N N . LEU A 1 108 ? -11.844 -9.567 11.420 1.00 91.00 108 LEU A N 1
ATOM 838 C CA . LEU A 1 108 ? -11.941 -8.752 10.213 1.00 91.00 108 LEU A CA 1
ATOM 839 C C . LEU A 1 108 ? -10.713 -7.844 10.098 1.00 91.00 108 LEU A C 1
ATOM 841 O O . LEU A 1 108 ? -10.332 -7.198 11.076 1.00 91.00 108 LEU A O 1
ATOM 845 N N . VAL A 1 109 ? -10.117 -7.761 8.911 1.00 91.19 109 VAL A N 1
ATOM 846 C CA . VAL A 1 109 ? -9.041 -6.810 8.611 1.00 91.19 109 VAL A CA 1
ATOM 847 C C . VAL A 1 109 ? -9.540 -5.853 7.537 1.00 91.19 109 VAL A C 1
ATOM 849 O O . VAL A 1 109 ? -9.780 -6.247 6.404 1.00 91.19 109 VAL A O 1
ATOM 852 N N . LEU A 1 110 ? -9.714 -4.588 7.909 1.00 92.12 110 LEU A N 1
ATOM 853 C CA . LEU A 1 110 ? -10.088 -3.512 7.002 1.00 92.12 110 LEU A CA 1
ATOM 854 C C . LEU A 1 110 ? -8.835 -2.733 6.618 1.00 92.12 110 LEU A C 1
ATOM 856 O O . LEU A 1 110 ? -8.276 -2.008 7.444 1.00 92.12 110 LEU A O 1
ATOM 860 N N . ASP A 1 111 ? -8.398 -2.884 5.374 1.00 91.50 111 ASP A N 1
ATOM 861 C CA . ASP A 1 111 ? -7.209 -2.218 4.859 1.00 91.50 111 ASP A CA 1
ATOM 862 C C . ASP A 1 111 ? -7.568 -1.024 3.970 1.00 91.50 111 ASP A C 1
ATOM 864 O O . ASP A 1 111 ? -8.071 -1.182 2.861 1.00 91.50 111 ASP A O 1
ATOM 868 N N . PHE A 1 112 ? -7.293 0.181 4.470 1.00 92.44 112 PHE A N 1
ATOM 869 C CA . PHE A 1 112 ? -7.432 1.437 3.727 1.00 92.44 112 PHE A CA 1
ATOM 870 C C . PHE A 1 112 ? -6.075 2.024 3.323 1.00 92.44 112 PHE A C 1
ATOM 872 O O . PHE A 1 112 ? -6.007 3.154 2.842 1.00 92.44 112 PHE A O 1
ATOM 879 N N . ALA A 1 113 ? -4.994 1.287 3.569 1.00 90.19 113 ALA A N 1
ATOM 880 C CA . ALA A 1 113 ? -3.625 1.746 3.409 1.00 90.19 113 ALA A CA 1
ATOM 881 C C . ALA A 1 113 ? -2.833 0.959 2.353 1.00 90.19 113 ALA A C 1
ATOM 883 O O . ALA A 1 113 ? -1.682 1.308 2.100 1.00 90.19 113 ALA A O 1
ATOM 884 N N . GLY A 1 114 ? -3.426 -0.079 1.755 1.00 88.31 114 GLY A N 1
ATOM 885 C CA . GLY A 1 114 ? -2.790 -0.908 0.728 1.00 88.31 114 GLY A CA 1
ATOM 886 C C . GLY A 1 114 ? -1.731 -1.865 1.280 1.00 88.31 114 GLY A C 1
ATOM 887 O O . GLY A 1 114 ? -0.868 -2.316 0.538 1.00 88.31 114 GLY A O 1
ATOM 888 N N . CYS A 1 115 ? -1.766 -2.182 2.577 1.00 88.69 115 CYS A N 1
ATOM 889 C CA . CYS A 1 115 ? -0.801 -3.098 3.187 1.00 88.69 115 CYS A CA 1
ATOM 890 C C . CYS A 1 115 ? -0.925 -4.530 2.646 1.00 88.69 115 CYS A C 1
ATOM 892 O O . CYS A 1 115 ? 0.084 -5.200 2.481 1.00 88.69 115 CYS A O 1
ATOM 894 N N . ILE A 1 116 ? -2.141 -5.008 2.388 1.00 86.62 116 ILE A N 1
ATOM 895 C CA . ILE A 1 116 ? -2.385 -6.353 1.851 1.00 86.62 116 ILE A CA 1
ATOM 896 C C . ILE A 1 116 ? -1.928 -6.437 0.389 1.00 86.62 116 ILE A C 1
ATOM 898 O O . ILE A 1 116 ? -1.452 -7.479 -0.045 1.00 86.62 116 ILE A O 1
ATOM 902 N N . GLU A 1 117 ? -2.059 -5.350 -0.373 1.00 83.00 117 GLU A N 1
ATOM 903 C CA . GLU A 1 117 ? -1.537 -5.288 -1.743 1.00 83.00 117 GLU A CA 1
ATOM 904 C C . GLU A 1 117 ? -0.002 -5.294 -1.755 1.00 83.00 117 GLU A C 1
ATOM 906 O O . GLU A 1 117 ? 0.592 -5.974 -2.584 1.00 83.00 117 GLU A O 1
ATOM 911 N N . GLU A 1 118 ? 0.623 -4.590 -0.808 1.00 84.19 118 GLU A N 1
ATOM 912 C CA . GLU A 1 118 ? 2.081 -4.513 -0.667 1.00 84.19 118 GLU A CA 1
ATOM 913 C C . GLU A 1 118 ? 2.7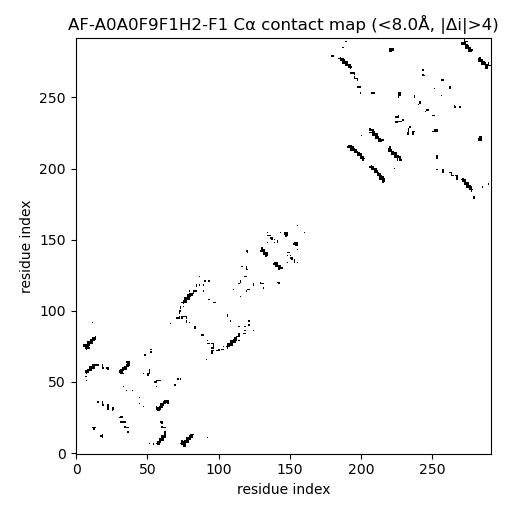09 -5.819 -0.151 1.00 84.19 118 GLU A C 1
ATOM 915 O O . GLU A 1 118 ? 3.713 -6.273 -0.689 1.00 84.19 118 GLU A O 1
ATOM 920 N N . HIS A 1 119 ? 2.142 -6.420 0.901 1.00 83.38 119 HIS A N 1
ATOM 921 C CA . HIS A 1 119 ? 2.755 -7.551 1.624 1.00 83.38 119 HIS A CA 1
ATOM 922 C C . HIS A 1 119 ? 2.112 -8.905 1.325 1.00 83.38 119 HIS A C 1
ATOM 924 O O . HIS A 1 119 ? 2.613 -9.931 1.779 1.00 83.38 119 HIS A O 1
ATOM 930 N N . GLY A 1 120 ? 0.983 -8.920 0.617 1.00 80.50 120 GLY A N 1
ATOM 931 C CA . GLY A 1 120 ? 0.181 -10.119 0.420 1.00 80.50 120 GLY A CA 1
ATOM 932 C C . GLY A 1 120 ? -0.567 -10.588 1.683 1.00 80.50 120 GLY A C 1
ATOM 933 O O . GLY A 1 120 ? -0.688 -9.864 2.681 1.00 80.50 120 GLY A O 1
ATOM 934 N N . PRO A 1 121 ? -1.133 -11.808 1.641 1.00 78.19 121 PRO A N 1
ATOM 935 C CA . PRO A 1 121 ? -1.796 -12.458 2.764 1.00 78.19 121 PRO A CA 1
ATOM 936 C C . PRO A 1 121 ? -0.877 -12.639 3.978 1.00 78.19 121 PRO A C 1
ATOM 938 O O . PRO A 1 121 ? 0.304 -12.959 3.862 1.00 78.19 121 PRO A O 1
ATOM 941 N N . ILE A 1 122 ? -1.444 -12.479 5.174 1.00 80.62 122 ILE A N 1
ATOM 942 C CA . ILE A 1 122 ? -0.694 -12.499 6.439 1.00 80.62 122 ILE A CA 1
ATOM 943 C C . ILE A 1 122 ? -0.065 -13.862 6.777 1.00 80.62 122 ILE A C 1
ATOM 945 O O . ILE A 1 122 ? 0.897 -13.938 7.538 1.00 80.62 122 ILE A O 1
ATOM 949 N N . ASP A 1 123 ? -0.623 -14.941 6.243 1.00 75.38 123 ASP A N 1
ATOM 950 C CA . ASP A 1 123 ? -0.162 -16.322 6.383 1.00 75.38 123 ASP A CA 1
ATOM 951 C C . ASP A 1 123 ? 0.951 -16.690 5.391 1.00 75.38 123 ASP A C 1
ATOM 953 O O . ASP A 1 123 ? 1.581 -17.734 5.542 1.00 75.38 123 ASP A O 1
ATOM 957 N N . MET A 1 124 ? 1.230 -15.816 4.422 1.00 71.06 124 MET A N 1
ATOM 958 C CA . MET A 1 124 ? 2.244 -16.003 3.386 1.00 71.06 124 MET A CA 1
ATOM 959 C C . MET A 1 124 ? 3.224 -14.823 3.335 1.00 71.06 124 MET A C 1
ATOM 961 O O . MET A 1 124 ? 3.601 -14.357 2.268 1.00 71.06 124 MET A O 1
ATOM 965 N N . LEU A 1 125 ? 3.654 -14.316 4.493 1.00 67.06 125 LEU A N 1
ATOM 966 C CA . LEU A 1 125 ? 4.691 -13.281 4.530 1.00 67.06 125 LEU A CA 1
ATOM 967 C C . LEU A 1 125 ? 6.041 -13.868 4.074 1.00 67.06 125 LEU A C 1
ATOM 969 O O . LEU A 1 125 ? 6.607 -14.714 4.768 1.00 67.06 125 LEU A O 1
ATOM 973 N N . GLY A 1 126 ? 6.564 -13.404 2.938 1.00 62.00 126 GLY A N 1
ATOM 974 C CA . GLY A 1 126 ? 7.822 -13.870 2.345 1.00 62.00 126 GLY A CA 1
ATOM 975 C C . GLY A 1 126 ? 8.152 -13.159 1.026 1.00 62.00 126 GLY A C 1
ATOM 976 O O . GLY A 1 126 ? 7.413 -12.277 0.604 1.00 62.00 126 GLY A O 1
ATOM 977 N N . ASP A 1 127 ? 9.260 -13.547 0.386 1.00 55.09 127 ASP A N 1
ATOM 978 C CA . ASP A 1 127 ? 9.728 -12.970 -0.892 1.00 55.09 127 ASP A CA 1
ATOM 979 C C . ASP A 1 127 ? 8.959 -13.488 -2.125 1.00 55.09 127 ASP A C 1
ATOM 981 O O . ASP A 1 127 ? 9.229 -13.068 -3.253 1.00 55.09 127 ASP A O 1
ATOM 985 N N . ASP A 1 128 ? 8.015 -14.413 -1.940 1.00 62.44 128 ASP A N 1
ATOM 986 C CA . ASP A 1 128 ? 7.224 -14.943 -3.045 1.00 62.44 128 ASP A CA 1
ATOM 987 C C . ASP A 1 128 ? 6.256 -13.870 -3.566 1.00 62.44 128 ASP A C 1
ATOM 989 O O . ASP A 1 128 ? 5.519 -13.239 -2.813 1.00 62.44 128 ASP A O 1
ATOM 993 N N . GLU A 1 129 ? 6.242 -13.655 -4.883 1.00 66.44 129 GLU A N 1
ATOM 994 C CA . GLU A 1 129 ? 5.373 -12.664 -5.523 1.00 66.44 129 GLU A CA 1
ATOM 995 C C . GLU A 1 129 ? 3.910 -13.147 -5.479 1.00 66.44 129 GLU A C 1
ATOM 997 O O . GLU A 1 129 ? 3.458 -13.931 -6.324 1.00 66.44 129 GLU A O 1
ATOM 1002 N N . ILE A 1 130 ? 3.150 -12.696 -4.477 1.00 71.25 130 ILE A N 1
ATOM 1003 C CA . ILE A 1 130 ? 1.756 -13.113 -4.297 1.00 71.25 130 ILE A CA 1
ATOM 1004 C C . ILE A 1 130 ? 0.838 -12.292 -5.194 1.00 71.25 130 ILE A C 1
ATOM 1006 O O . ILE A 1 130 ? 0.638 -11.091 -5.020 1.00 71.25 130 ILE A O 1
ATOM 1010 N N . ARG A 1 131 ? 0.209 -12.973 -6.151 1.00 81.50 131 ARG A N 1
ATOM 1011 C CA . ARG A 1 131 ? -0.771 -12.357 -7.048 1.00 81.50 131 ARG A CA 1
ATOM 1012 C C . ARG A 1 131 ? -2.123 -12.273 -6.362 1.00 81.50 131 ARG A C 1
ATOM 1014 O O . ARG A 1 131 ? -2.773 -13.292 -6.138 1.00 81.50 131 ARG A O 1
ATOM 1021 N N . MET A 1 132 ? -2.573 -11.057 -6.090 1.00 83.81 132 MET A N 1
ATOM 1022 C CA . MET A 1 132 ? -3.884 -10.802 -5.501 1.00 83.81 132 MET A CA 1
ATOM 1023 C C . MET A 1 132 ? -4.995 -10.737 -6.563 1.00 83.81 132 MET A C 1
A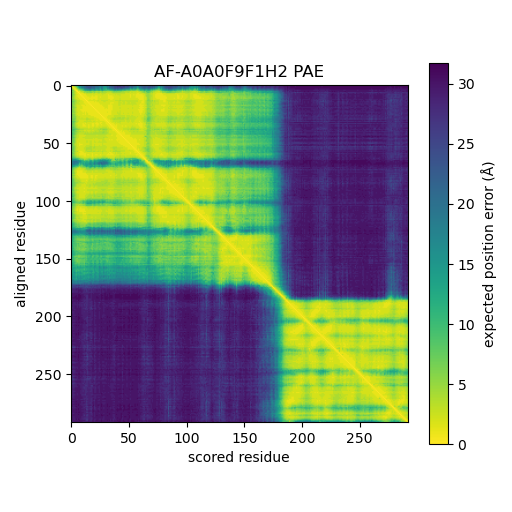TOM 1025 O O . MET A 1 132 ? -4.762 -10.486 -7.754 1.00 83.81 132 MET A O 1
ATOM 1029 N N . ALA A 1 133 ? -6.224 -10.976 -6.116 1.00 85.69 133 ALA A N 1
ATOM 1030 C CA . ALA A 1 133 ? -7.465 -10.772 -6.848 1.00 85.69 133 ALA A CA 1
ATOM 1031 C C . ALA A 1 133 ? -8.492 -10.083 -5.936 1.00 85.69 133 ALA A C 1
ATOM 1033 O O . ALA A 1 133 ? -8.483 -10.276 -4.721 1.00 85.69 133 ALA A O 1
ATOM 1034 N N . VAL A 1 134 ? -9.392 -9.298 -6.532 1.00 87.88 134 VAL A N 1
ATOM 1035 C CA . VAL A 1 134 ? -10.517 -8.669 -5.827 1.00 87.88 134 VAL A CA 1
ATOM 1036 C C . VAL A 1 134 ? -11.810 -9.289 -6.332 1.00 87.88 134 VAL A C 1
ATOM 1038 O O . VAL A 1 134 ? -12.046 -9.364 -7.537 1.00 87.88 134 VAL A O 1
ATOM 1041 N N . CYS A 1 135 ? -12.661 -9.738 -5.415 1.00 89.19 135 CYS A N 1
ATOM 1042 C CA . CYS A 1 135 ? -13.942 -10.333 -5.760 1.00 89.19 135 CYS A CA 1
ATOM 1043 C C . CYS A 1 135 ? -14.895 -9.289 -6.358 1.00 89.19 135 CYS A C 1
ATOM 1045 O O . CYS A 1 135 ? -15.181 -8.268 -5.732 1.00 89.19 135 CYS A O 1
ATOM 1047 N N . ASN A 1 136 ? -15.481 -9.573 -7.522 1.00 90.62 136 ASN A N 1
ATOM 1048 C CA . ASN A 1 136 ? -16.472 -8.676 -8.127 1.00 90.62 136 ASN A CA 1
ATOM 1049 C C . ASN A 1 136 ? -17.843 -8.711 -7.429 1.00 90.62 136 ASN A C 1
ATOM 1051 O O . ASN A 1 136 ? -18.613 -7.767 -7.577 1.00 90.62 136 ASN A O 1
ATOM 1055 N N . ALA A 1 137 ? -18.140 -9.760 -6.655 1.00 90.62 137 ALA A N 1
ATOM 1056 C CA . ALA A 1 137 ? -19.405 -9.894 -5.933 1.00 90.62 137 ALA A CA 1
ATOM 1057 C C . ALA A 1 137 ? -19.370 -9.226 -4.549 1.00 90.62 137 ALA A C 1
ATOM 1059 O O . ALA A 1 137 ? -20.242 -8.424 -4.231 1.00 90.62 137 ALA A O 1
ATOM 1060 N N . CYS A 1 138 ? -18.360 -9.537 -3.728 1.00 89.75 138 CYS A N 1
ATOM 1061 C CA . CYS A 1 138 ? -18.293 -9.079 -2.334 1.00 89.75 138 CYS A CA 1
ATOM 1062 C C . CYS A 1 138 ? -17.097 -8.171 -2.016 1.00 89.75 138 CYS A C 1
ATOM 1064 O O . CYS A 1 138 ? -16.964 -7.739 -0.878 1.00 89.75 138 CYS A O 1
ATOM 1066 N N . ARG A 1 139 ? -16.238 -7.868 -3.002 1.00 86.88 139 ARG A N 1
ATOM 1067 C CA . ARG A 1 139 ? -15.057 -6.989 -2.866 1.00 86.88 139 ARG A CA 1
ATOM 1068 C C . ARG A 1 139 ? -13.958 -7.489 -1.923 1.00 86.88 139 ARG A C 1
ATOM 1070 O O . ARG A 1 139 ? -13.035 -6.734 -1.643 1.00 86.88 139 ARG A O 1
ATOM 1077 N N . GLU A 1 140 ? -14.016 -8.751 -1.508 1.00 84.81 140 GLU A N 1
ATOM 1078 C CA . GLU A 1 140 ? -12.940 -9.397 -0.751 1.00 84.81 140 GLU A CA 1
ATOM 1079 C C . GLU A 1 140 ? -11.646 -9.433 -1.573 1.00 84.81 140 GLU A C 1
ATOM 1081 O O . GLU A 1 140 ? -11.681 -9.786 -2.758 1.00 84.81 140 GLU A O 1
ATOM 1086 N N . SER A 1 141 ? -10.520 -9.110 -0.940 1.00 84.44 141 SER A N 1
ATOM 1087 C CA . SER A 1 141 ? -9.184 -9.247 -1.525 1.00 84.44 141 SER A CA 1
ATOM 1088 C C . SER A 1 141 ? -8.578 -10.578 -1.094 1.00 84.44 141 SER A C 1
ATOM 1090 O O . SER A 1 141 ? -8.447 -10.844 0.095 1.00 84.44 141 SER A O 1
ATOM 1092 N N . PHE A 1 142 ? -8.192 -11.423 -2.045 1.00 84.50 142 PHE A N 1
ATOM 1093 C CA . PHE A 1 142 ? -7.687 -12.768 -1.759 1.00 84.50 142 PHE A CA 1
ATOM 1094 C C . PHE A 1 142 ? -6.607 -13.193 -2.759 1.00 84.50 142 PHE A C 1
ATOM 1096 O O . PHE A 1 142 ? -6.439 -12.577 -3.812 1.00 84.50 142 PHE A O 1
ATOM 1103 N N . SER A 1 143 ? -5.859 -14.250 -2.432 1.00 85.06 143 SER A N 1
ATOM 1104 C CA . SER A 1 143 ? -4.852 -14.808 -3.339 1.00 85.06 143 SER A CA 1
ATOM 1105 C C . SER A 1 143 ? -5.507 -15.346 -4.613 1.00 85.06 143 SER A C 1
ATOM 1107 O O . SER A 1 143 ? -6.440 -16.150 -4.558 1.00 85.06 143 SER A O 1
ATOM 1109 N N . ARG A 1 144 ? -4.987 -14.954 -5.781 1.00 85.38 144 ARG A N 1
ATOM 1110 C CA . ARG A 1 144 ? -5.440 -15.463 -7.084 1.00 85.38 144 ARG A CA 1
ATOM 1111 C C . ARG A 1 144 ? -5.249 -16.976 -7.192 1.00 85.38 144 ARG A C 1
ATOM 1113 O O . ARG A 1 144 ? -6.037 -17.625 -7.873 1.00 85.38 144 ARG A O 1
ATOM 1120 N N . ALA A 1 145 ? -4.255 -17.537 -6.498 1.00 83.56 145 ALA A N 1
ATOM 1121 C CA . ALA A 1 145 ? -3.988 -18.975 -6.484 1.00 83.56 145 ALA A CA 1
ATOM 1122 C C . ALA A 1 145 ? -5.176 -19.796 -5.956 1.00 83.56 145 ALA A C 1
ATOM 1124 O O . ALA A 1 145 ? -5.354 -20.941 -6.363 1.00 83.56 145 ALA A O 1
ATOM 1125 N N . THR A 1 146 ? -6.025 -19.205 -5.109 1.00 85.62 146 THR A N 1
ATOM 1126 C CA . THR A 1 146 ? -7.243 -19.857 -4.614 1.00 85.62 146 THR A CA 1
ATOM 1127 C C . THR A 1 146 ? -8.265 -20.098 -5.733 1.00 85.62 146 THR A C 1
ATOM 1129 O O . THR A 1 146 ? -9.072 -21.016 -5.632 1.00 85.62 146 THR A O 1
ATOM 1132 N N . GLY A 1 147 ? -8.278 -19.280 -6.796 1.00 86.50 147 GLY A N 1
ATOM 1133 C CA . GLY A 1 147 ? -9.202 -19.390 -7.940 1.00 86.50 147 GLY A CA 1
ATOM 1134 C C . GLY A 1 147 ? -10.679 -19.084 -7.637 1.00 86.50 147 GLY A C 1
ATOM 1135 O O . GLY A 1 147 ? -11.447 -18.759 -8.544 1.00 86.50 147 GLY A O 1
ATOM 1136 N N . VAL A 1 148 ? -11.072 -19.139 -6.364 1.00 91.44 148 VAL A N 1
ATOM 1137 C CA . VAL A 1 148 ? -12.424 -18.909 -5.856 1.00 91.44 148 VAL A CA 1
ATOM 1138 C C . VAL A 1 148 ? -12.357 -17.989 -4.641 1.00 91.44 148 VAL A C 1
ATOM 1140 O O . VAL A 1 148 ? -11.485 -18.131 -3.787 1.00 91.44 148 VAL A O 1
ATOM 1143 N N . CYS A 1 149 ? -13.282 -17.037 -4.551 1.00 90.69 149 CYS A N 1
ATOM 1144 C CA . CYS A 1 149 ? -13.388 -16.136 -3.414 1.00 90.69 149 CYS A CA 1
ATOM 1145 C C . CYS A 1 149 ? -13.757 -16.927 -2.147 1.00 90.69 149 CYS A C 1
ATOM 1147 O O . CYS A 1 149 ? -14.838 -17.525 -2.111 1.00 90.69 149 CYS A O 1
ATOM 1149 N N . PRO A 1 150 ? -12.934 -16.885 -1.085 1.00 87.19 150 PRO A N 1
ATOM 1150 C CA . PRO A 1 150 ? -13.193 -17.639 0.141 1.00 87.19 150 PRO A CA 1
ATOM 1151 C C . PRO A 1 150 ? -14.409 -17.118 0.923 1.00 87.19 150 PRO A C 1
ATOM 1153 O O . PRO A 1 150 ? -14.981 -17.855 1.718 1.00 87.19 150 PRO A O 1
ATOM 1156 N N . ALA A 1 151 ? -14.821 -15.868 0.692 1.00 86.31 151 ALA A N 1
ATOM 1157 C CA . ALA A 1 151 ? -15.941 -15.253 1.401 1.00 86.31 151 ALA A CA 1
ATOM 1158 C C . ALA A 1 151 ? -17.314 -15.606 0.801 1.00 86.31 151 ALA A C 1
ATOM 1160 O O . ALA A 1 151 ? -18.274 -15.790 1.544 1.00 86.31 151 ALA A O 1
ATOM 1161 N N . CYS A 1 152 ? -17.434 -15.688 -0.531 1.00 92.38 152 CYS A N 1
ATOM 1162 C CA . CYS A 1 152 ? -18.736 -15.853 -1.199 1.00 92.38 152 CYS A CA 1
ATOM 1163 C C . CYS A 1 152 ? -18.793 -16.938 -2.286 1.00 92.38 152 CYS A C 1
ATOM 1165 O O . CYS A 1 152 ? -19.859 -17.167 -2.851 1.00 92.38 152 CYS A O 1
ATOM 1167 N N . GLY A 1 153 ? -17.675 -17.594 -2.611 1.00 91.75 153 GLY A N 1
ATOM 1168 C CA . GLY A 1 153 ? -17.634 -18.650 -3.627 1.00 91.75 153 GLY A CA 1
ATOM 1169 C C . GLY A 1 153 ? -17.558 -18.162 -5.079 1.00 91.75 153 GLY A C 1
ATOM 1170 O O . GLY A 1 153 ? -17.664 -18.970 -5.998 1.00 91.75 153 GLY A O 1
ATOM 1171 N N . TRP A 1 154 ? -17.368 -16.860 -5.324 1.00 94.06 154 TRP A N 1
ATOM 1172 C CA . TRP A 1 154 ? -17.189 -16.332 -6.682 1.00 94.06 154 TRP A CA 1
ATOM 1173 C C . TRP A 1 154 ? -15.936 -16.909 -7.354 1.00 94.06 154 TRP A C 1
ATOM 1175 O O . TRP A 1 154 ? -14.834 -16.769 -6.828 1.00 94.06 154 TRP A O 1
ATOM 1185 N N . ILE A 1 155 ? -16.099 -17.516 -8.528 1.00 92.62 155 ILE A N 1
ATOM 1186 C CA . ILE A 1 155 ? -15.004 -18.082 -9.324 1.00 92.62 155 ILE A CA 1
ATOM 1187 C C . ILE A 1 155 ? -14.398 -16.977 -10.186 1.00 92.62 155 ILE A C 1
ATOM 1189 O O . ILE A 1 155 ? -15.134 -16.263 -10.870 1.00 92.62 155 ILE A O 1
ATOM 1193 N N . ILE A 1 156 ? -13.069 -16.853 -10.186 1.00 90.50 156 ILE A N 1
ATOM 1194 C CA . ILE A 1 156 ? -12.376 -15.870 -11.024 1.00 90.50 156 ILE A CA 1
ATOM 1195 C C . ILE A 1 156 ? -12.543 -16.275 -12.503 1.00 90.50 156 ILE A C 1
ATOM 1197 O O . ILE A 1 156 ? -12.092 -17.358 -12.889 1.00 90.50 156 ILE A O 1
ATOM 1201 N N . PRO A 1 157 ? -13.160 -15.440 -13.363 1.00 90.50 157 PRO A N 1
ATOM 1202 C CA . PRO A 1 157 ? -13.298 -15.749 -14.780 1.00 90.50 157 PRO A CA 1
ATOM 1203 C C . PRO A 1 157 ? -11.932 -15.887 -15.453 1.00 90.50 157 PRO A C 1
ATOM 1205 O O . PRO A 1 157 ? -11.042 -15.063 -15.243 1.00 90.50 157 PRO A O 1
ATOM 1208 N N . LYS A 1 158 ? -11.783 -16.880 -16.336 1.00 87.25 158 LYS A N 1
ATOM 1209 C CA . LYS A 1 158 ? -10.525 -17.135 -17.061 1.00 87.25 158 LYS A CA 1
ATOM 1210 C C . LYS A 1 158 ? -9.988 -15.887 -17.778 1.00 87.25 158 LYS A C 1
ATOM 1212 O O . LYS A 1 158 ? -8.795 -15.619 -17.731 1.00 87.25 158 LYS A O 1
ATOM 1217 N N . GLN A 1 159 ? -10.881 -15.097 -18.374 1.00 86.12 159 GLN A N 1
ATOM 1218 C CA . GLN A 1 159 ? -10.545 -13.854 -19.078 1.00 86.12 159 GLN A CA 1
ATOM 1219 C C . GLN A 1 159 ? -9.903 -12.803 -18.156 1.00 86.12 159 GLN A C 1
ATOM 1221 O O . GLN A 1 159 ? -9.003 -12.087 -18.582 1.00 86.12 159 GLN A O 1
ATOM 1226 N N . GLU A 1 160 ? -10.334 -12.716 -16.892 1.00 84.25 160 GLU A N 1
ATOM 1227 C CA . GLU A 1 160 ? -9.741 -11.805 -15.900 1.00 84.25 160 GLU A CA 1
ATOM 1228 C C . GLU A 1 160 ? -8.333 -12.262 -15.511 1.00 84.25 160 GLU A C 1
ATOM 1230 O O . GLU A 1 160 ? -7.430 -11.437 -15.384 1.00 84.25 160 GLU A O 1
ATOM 1235 N N . ILE A 1 161 ? -8.121 -13.578 -15.390 1.00 82.94 161 ILE A N 1
ATOM 1236 C CA . ILE A 1 161 ? -6.794 -14.155 -15.134 1.00 82.94 161 ILE A CA 1
ATOM 1237 C C . ILE A 1 161 ? -5.862 -13.839 -16.305 1.00 82.94 161 ILE A C 1
ATOM 1239 O O . ILE A 1 161 ? -4.814 -13.239 -16.089 1.00 82.94 161 ILE A O 1
ATOM 1243 N N . GLU A 1 162 ? -6.267 -14.162 -17.535 1.00 85.06 162 GLU A N 1
ATOM 1244 C CA . GLU A 1 162 ? -5.481 -13.907 -18.751 1.00 85.06 162 GLU A CA 1
ATOM 1245 C C . GLU A 1 162 ? -5.146 -12.416 -18.906 1.00 85.06 162 GLU A C 1
ATOM 1247 O O . GLU A 1 162 ? -4.010 -12.051 -19.210 1.00 85.06 162 GLU A O 1
ATOM 1252 N N . ARG A 1 163 ? -6.116 -11.530 -18.645 1.00 83.56 163 ARG A N 1
ATOM 1253 C CA . ARG A 1 163 ? -5.912 -10.078 -18.691 1.00 83.56 163 ARG A CA 1
ATOM 1254 C C . ARG A 1 163 ? -4.936 -9.607 -17.618 1.00 83.56 163 ARG A C 1
ATOM 1256 O O . ARG A 1 163 ? -4.050 -8.807 -17.917 1.00 83.56 163 ARG A O 1
ATOM 1263 N N . ALA A 1 164 ? -5.091 -10.075 -16.382 1.00 80.69 164 ALA A N 1
ATOM 1264 C CA . ALA A 1 164 ? -4.210 -9.706 -15.282 1.00 80.69 164 ALA A CA 1
ATOM 1265 C C . ALA A 1 164 ? -2.784 -10.221 -15.509 1.00 80.69 164 ALA A C 1
ATOM 1267 O O . ALA A 1 164 ? -1.831 -9.476 -15.305 1.00 80.69 164 ALA A O 1
ATOM 1268 N N . GLU A 1 165 ? -2.630 -11.444 -16.018 1.00 82.88 165 GLU A N 1
ATOM 1269 C CA . GLU A 1 165 ? -1.336 -12.010 -16.397 1.00 82.88 165 GLU A CA 1
ATOM 1270 C C . GLU A 1 165 ? -0.693 -11.261 -17.563 1.00 82.88 165 GLU A C 1
ATOM 1272 O O . GLU A 1 165 ? 0.512 -11.030 -17.530 1.00 82.88 165 GLU A O 1
ATOM 1277 N N . ALA A 1 166 ? -1.465 -10.821 -18.562 1.00 80.62 166 ALA A N 1
ATOM 1278 C CA . ALA A 1 166 ? -0.957 -9.978 -19.641 1.00 80.62 166 ALA A CA 1
ATOM 1279 C C . ALA A 1 166 ? -0.471 -8.618 -19.111 1.00 80.62 166 ALA A C 1
ATOM 1281 O O . ALA A 1 166 ? 0.621 -8.170 -19.463 1.00 80.62 166 ALA A O 1
ATOM 1282 N N . ILE A 1 167 ? -1.234 -7.982 -18.213 1.00 79.88 167 ILE A N 1
ATOM 1283 C CA . ILE A 1 167 ? -0.829 -6.735 -17.545 1.00 79.88 167 ILE A CA 1
ATOM 1284 C C . ILE A 1 167 ? 0.430 -6.960 -16.703 1.00 79.88 167 ILE A C 1
ATOM 1286 O O . ILE A 1 167 ? 1.348 -6.148 -16.756 1.00 79.88 167 ILE A O 1
ATOM 1290 N N . GLU A 1 168 ? 0.506 -8.050 -15.942 1.00 76.50 168 GLU A N 1
ATOM 1291 C CA . GLU A 1 168 ? 1.675 -8.417 -15.138 1.00 76.50 168 GLU A CA 1
ATOM 1292 C C . GLU A 1 168 ? 2.882 -8.785 -16.000 1.00 76.50 168 GLU A C 1
ATOM 1294 O O . GLU A 1 168 ? 4.006 -8.479 -15.626 1.00 76.50 168 GLU A O 1
ATOM 1299 N N . ALA A 1 169 ? 2.692 -9.418 -17.156 1.00 76.00 169 ALA A N 1
ATOM 1300 C CA . ALA A 1 169 ? 3.757 -9.693 -18.113 1.00 76.00 169 ALA A CA 1
ATOM 1301 C C . ALA A 1 169 ? 4.309 -8.386 -18.690 1.00 76.00 169 ALA A C 1
ATOM 1303 O O . ALA A 1 169 ? 5.523 -8.202 -18.726 1.00 76.00 169 ALA A O 1
ATOM 1304 N N . VAL A 1 170 ? 3.435 -7.436 -19.038 1.00 72.12 170 VAL A N 1
ATOM 1305 C CA . VAL A 1 170 ? 3.833 -6.077 -19.428 1.00 72.12 170 VAL A CA 1
ATOM 1306 C C . VAL A 1 170 ? 4.550 -5.382 -18.267 1.00 72.12 170 VAL A C 1
ATOM 1308 O O . VAL A 1 170 ? 5.661 -4.889 -18.452 1.00 72.12 170 VAL A O 1
ATOM 1311 N N . LYS A 1 171 ? 3.997 -5.402 -17.047 1.00 67.50 171 LYS A N 1
ATOM 1312 C CA . LYS A 1 171 ? 4.651 -4.855 -15.848 1.00 67.50 171 LYS A CA 1
ATOM 1313 C C . LYS A 1 171 ? 6.004 -5.508 -15.595 1.00 67.50 171 LYS A C 1
ATOM 1315 O O . LYS A 1 171 ? 6.921 -4.771 -15.291 1.00 67.50 171 LYS A O 1
ATOM 1320 N N . ARG A 1 172 ? 6.167 -6.821 -15.789 1.00 62.81 172 ARG A N 1
ATOM 1321 C CA . ARG A 1 172 ? 7.444 -7.548 -15.665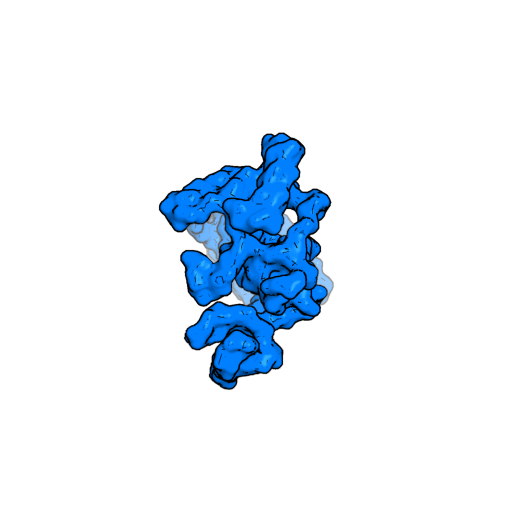 1.00 62.81 172 ARG A CA 1
ATOM 1322 C C . ARG A 1 172 ? 8.437 -7.206 -16.763 1.00 62.81 172 ARG A C 1
ATOM 1324 O O . ARG A 1 172 ? 9.626 -7.075 -16.482 1.00 62.81 172 ARG A O 1
ATOM 1331 N N . MET A 1 173 ? 7.972 -6.960 -17.987 1.00 52.06 173 MET A N 1
ATOM 1332 C CA . MET A 1 173 ? 8.799 -6.356 -19.038 1.00 52.06 173 MET A CA 1
ATOM 1333 C C . MET A 1 173 ? 9.224 -4.930 -18.665 1.00 52.06 173 MET A C 1
ATOM 1335 O O . MET A 1 173 ? 10.320 -4.500 -19.020 1.00 52.06 173 MET A O 1
ATOM 1339 N N . HIS A 1 174 ? 8.392 -4.203 -17.917 1.00 48.75 174 HIS A N 1
ATOM 1340 C CA . HIS A 1 174 ? 8.746 -2.903 -17.364 1.00 48.75 174 HIS A CA 1
ATOM 1341 C C . HIS A 1 174 ? 9.638 -3.015 -16.111 1.00 48.75 174 HIS A C 1
ATOM 1343 O O . HIS A 1 174 ? 10.603 -2.270 -16.043 1.00 48.75 174 HIS A O 1
ATOM 1349 N N . THR A 1 175 ? 9.443 -3.952 -15.174 1.00 37.47 175 THR A N 1
ATOM 1350 C CA . THR A 1 175 ? 10.221 -4.064 -13.923 1.00 37.47 175 THR A CA 1
ATOM 1351 C C . THR A 1 175 ? 11.582 -4.716 -14.109 1.00 37.47 175 THR A C 1
ATOM 1353 O O . THR A 1 175 ? 12.545 -4.250 -13.509 1.00 37.47 175 THR A O 1
ATOM 1356 N N . SER A 1 176 ? 11.724 -5.686 -15.016 1.00 38.12 176 SER A N 1
ATOM 1357 C CA . SER A 1 176 ? 13.049 -6.174 -15.446 1.00 38.12 176 SER A CA 1
ATOM 1358 C C . SER A 1 176 ? 13.830 -5.118 -16.244 1.00 38.12 176 SER A C 1
ATOM 1360 O O . SER A 1 176 ? 15.058 -5.117 -16.231 1.00 38.12 176 SER A O 1
ATOM 1362 N N . ARG A 1 177 ? 13.138 -4.145 -16.857 1.00 37.16 177 ARG A N 1
ATOM 1363 C CA . ARG A 1 177 ? 13.753 -2.901 -17.353 1.00 37.16 177 ARG A CA 1
ATOM 1364 C C . ARG A 1 177 ? 14.014 -1.871 -16.242 1.00 37.16 177 ARG A C 1
ATOM 1366 O O . ARG A 1 177 ? 14.915 -1.056 -16.411 1.00 37.16 177 ARG A O 1
ATOM 1373 N N . ILE A 1 178 ? 13.272 -1.884 -15.129 1.00 35.09 178 ILE A N 1
ATOM 1374 C CA . ILE A 1 178 ? 13.406 -0.922 -14.015 1.00 35.09 178 ILE A CA 1
ATOM 1375 C C . ILE A 1 178 ? 14.531 -1.311 -13.046 1.00 35.09 178 ILE A C 1
ATOM 1377 O O . ILE A 1 178 ? 15.251 -0.424 -12.604 1.00 35.09 178 ILE A O 1
ATOM 1381 N N . SER A 1 179 ? 14.791 -2.596 -12.780 1.00 36.16 179 SER A N 1
ATOM 1382 C CA . SER A 1 179 ? 15.909 -3.009 -11.906 1.00 36.16 179 SER A CA 1
ATOM 1383 C C . SER A 1 179 ? 17.299 -2.710 -12.495 1.00 36.16 179 SER A C 1
ATOM 1385 O O . SER A 1 179 ? 18.278 -2.634 -11.757 1.00 36.16 179 SER A O 1
ATOM 1387 N N . GLN A 1 180 ? 17.390 -2.453 -13.807 1.00 37.81 180 GLN A N 1
ATOM 1388 C CA . GLN A 1 180 ? 18.584 -1.899 -14.463 1.00 37.81 180 GLN A CA 1
ATOM 1389 C C . GLN A 1 180 ? 18.485 -0.404 -14.803 1.00 37.81 180 GLN A C 1
ATOM 1391 O O . GLN A 1 180 ? 19.481 0.194 -15.221 1.00 37.81 180 GLN A O 1
ATOM 1396 N N . ARG A 1 181 ? 17.331 0.236 -14.594 1.00 30.64 181 ARG A N 1
ATOM 1397 C CA . ARG A 1 181 ? 17.190 1.688 -14.719 1.00 30.64 181 ARG A CA 1
ATOM 1398 C C . ARG A 1 181 ? 17.348 2.315 -13.350 1.00 30.64 181 ARG A C 1
ATOM 1400 O O . ARG A 1 181 ? 16.411 2.469 -12.579 1.00 30.64 181 ARG A O 1
ATOM 1407 N N . SER A 1 182 ? 18.589 2.716 -13.089 1.00 28.88 182 SER A N 1
ATOM 1408 C CA . SER A 1 182 ? 18.909 3.800 -12.163 1.00 28.88 182 SER A CA 1
ATOM 1409 C C . SER A 1 182 ? 17.814 4.873 -12.157 1.00 28.88 182 SER A C 1
ATOM 1411 O O . SER A 1 182 ? 17.316 5.210 -13.227 1.00 28.88 182 SER A O 1
ATOM 1413 N N . ILE A 1 183 ? 17.552 5.440 -10.983 1.00 39.19 183 ILE A N 1
ATOM 1414 C CA . ILE A 1 183 ? 16.569 6.469 -10.585 1.00 39.19 183 ILE A CA 1
ATOM 1415 C C . ILE A 1 183 ? 16.713 7.824 -11.342 1.00 39.19 183 ILE A C 1
ATOM 1417 O O . ILE A 1 183 ? 16.566 8.905 -10.792 1.00 39.19 183 ILE A O 1
ATOM 1421 N N . LEU A 1 184 ? 17.011 7.805 -12.636 1.00 42.44 184 LEU A N 1
ATOM 1422 C CA . LEU A 1 184 ? 17.028 8.949 -13.539 1.00 42.44 184 LEU A CA 1
ATOM 1423 C C . LEU A 1 184 ? 16.147 8.558 -14.718 1.00 42.44 184 LEU A C 1
ATOM 1425 O O . LEU A 1 184 ? 16.442 7.587 -15.412 1.00 42.44 184 LEU A O 1
ATOM 1429 N N . SER A 1 185 ? 15.041 9.273 -14.884 1.00 46.22 185 SER A N 1
ATOM 1430 C CA . SER A 1 185 ? 14.116 9.139 -16.005 1.00 46.22 185 SER A CA 1
ATOM 1431 C C . SER A 1 185 ? 14.854 8.939 -17.334 1.00 46.22 185 SER A C 1
ATOM 1433 O O . SER A 1 185 ? 15.686 9.760 -17.696 1.00 46.22 185 SER A O 1
ATOM 1435 N N . ASP A 1 186 ? 14.509 7.915 -18.126 1.00 55.56 186 ASP A N 1
ATOM 1436 C CA . ASP A 1 186 ? 14.952 7.822 -19.536 1.00 55.56 186 ASP A CA 1
ATOM 1437 C C . ASP A 1 186 ? 14.204 8.794 -20.462 1.00 55.56 186 ASP A C 1
ATOM 1439 O O . ASP A 1 186 ? 14.229 8.638 -21.693 1.00 55.56 186 ASP A O 1
ATOM 1443 N N . ALA A 1 187 ? 13.474 9.743 -19.872 1.00 68.31 187 ALA A N 1
ATOM 1444 C CA . ALA A 1 187 ? 12.956 10.888 -20.585 1.00 68.31 187 ALA A CA 1
ATOM 1445 C C . ALA A 1 187 ? 14.163 11.707 -21.070 1.00 68.31 187 ALA A C 1
ATOM 1447 O O . ALA A 1 187 ? 15.091 11.926 -20.291 1.00 68.31 187 ALA A O 1
ATOM 1448 N N . PRO A 1 188 ? 14.197 12.109 -22.348 1.00 80.06 188 PRO A N 1
ATOM 1449 C CA . PRO A 1 188 ? 15.217 13.025 -22.823 1.00 80.06 188 PRO A CA 1
ATOM 1450 C C . PRO A 1 188 ? 15.170 14.315 -21.996 1.00 80.06 188 PRO A C 1
ATOM 1452 O O . PRO A 1 188 ? 14.107 14.914 -21.844 1.00 80.06 188 PRO A O 1
ATOM 1455 N N . GLU A 1 189 ? 16.309 14.717 -21.446 1.00 85.06 189 GLU A N 1
ATOM 1456 C CA . GLU A 1 189 ? 16.464 15.956 -20.685 1.00 85.06 189 GLU A CA 1
ATOM 1457 C C . GLU A 1 189 ? 17.226 16.973 -21.539 1.00 85.06 189 GLU A C 1
ATOM 1459 O O . GLU A 1 189 ? 18.237 16.633 -22.162 1.00 85.06 189 GLU A O 1
ATOM 1464 N N . VAL A 1 190 ? 16.751 18.218 -21.564 1.00 89.12 190 VAL A N 1
ATOM 1465 C CA . VAL A 1 190 ? 17.405 19.319 -22.282 1.00 89.12 190 VAL A CA 1
ATOM 1466 C C . VAL A 1 190 ? 18.384 20.018 -21.342 1.00 89.12 190 VAL A C 1
ATOM 1468 O O . VAL A 1 190 ? 18.029 20.408 -20.231 1.00 89.12 190 VAL A O 1
ATOM 1471 N N . PHE A 1 191 ? 19.625 20.195 -21.790 1.00 89.88 191 PHE A N 1
ATOM 1472 C CA . PHE A 1 191 ? 20.687 20.859 -21.042 1.00 89.88 191 PHE A CA 1
ATOM 1473 C C . PHE A 1 191 ? 21.223 22.065 -21.808 1.00 89.88 191 PHE A C 1
ATOM 1475 O O . PHE A 1 191 ? 21.489 21.972 -23.004 1.00 89.88 191 PHE A O 1
ATOM 1482 N N . SER A 1 192 ? 21.447 23.176 -21.103 1.00 93.38 192 SER A N 1
ATOM 1483 C CA . SER A 1 192 ? 22.228 24.303 -21.625 1.00 93.38 192 SER A CA 1
ATOM 1484 C C . SER A 1 192 ? 23.704 23.916 -21.725 1.00 93.38 192 SER A C 1
ATOM 1486 O O . SER A 1 192 ? 24.249 23.301 -20.806 1.00 93.38 192 SER A O 1
ATOM 1488 N N . VAL A 1 193 ? 24.347 24.262 -22.838 1.00 94.94 193 VAL A N 1
ATOM 1489 C CA . VAL A 1 193 ? 25.781 24.052 -23.065 1.00 94.94 193 VAL A CA 1
ATOM 1490 C C . VAL A 1 193 ? 26.537 25.300 -22.639 1.00 94.94 193 VAL A C 1
ATOM 1492 O O . VAL A 1 193 ? 26.311 26.381 -23.180 1.00 94.94 193 VAL A O 1
ATOM 1495 N N . ASP A 1 194 ? 27.463 25.134 -21.700 1.00 91.81 194 ASP A N 1
ATOM 1496 C CA . ASP A 1 194 ? 28.325 26.219 -21.236 1.00 91.81 194 ASP A CA 1
ATOM 1497 C C . ASP A 1 194 ? 29.635 26.265 -22.034 1.00 91.81 194 ASP A C 1
ATOM 1499 O O . ASP A 1 194 ? 30.086 27.330 -22.444 1.00 91.81 194 ASP A O 1
ATOM 1503 N N . GLU A 1 195 ? 30.249 25.100 -22.265 1.00 92.81 195 GLU A N 1
ATOM 1504 C CA . GLU A 1 195 ? 31.552 24.959 -22.926 1.00 92.81 195 GLU A CA 1
ATOM 1505 C C . GLU A 1 195 ? 31.623 23.681 -23.763 1.00 92.81 195 GLU A C 1
ATOM 1507 O O . GLU A 1 195 ? 30.941 22.688 -23.483 1.00 92.81 195 GLU A O 1
ATOM 1512 N N . VAL A 1 196 ? 32.502 23.693 -24.768 1.00 95.94 196 VAL A N 1
ATOM 1513 C CA . VAL A 1 196 ? 32.769 22.548 -25.641 1.00 95.94 196 VAL A CA 1
ATOM 1514 C C . VAL A 1 196 ? 34.266 22.273 -25.703 1.00 95.94 196 VAL A C 1
ATOM 1516 O O . VAL A 1 196 ? 35.064 23.179 -25.927 1.00 95.94 196 VAL A O 1
ATOM 1519 N N . TYR A 1 197 ? 34.632 21.002 -25.562 1.00 94.38 197 TYR A N 1
ATOM 1520 C CA . TYR A 1 197 ? 35.996 20.508 -25.706 1.00 94.38 197 TYR A CA 1
ATOM 1521 C C . TYR A 1 197 ? 36.063 19.497 -26.841 1.00 94.38 197 TYR A C 1
ATOM 1523 O O . TYR A 1 197 ? 35.238 18.587 -26.928 1.00 94.38 197 TYR A O 1
ATOM 1531 N N . VAL A 1 198 ? 37.070 19.632 -27.696 1.00 94.00 198 VAL A N 1
ATOM 1532 C CA . VAL A 1 198 ? 37.254 18.779 -28.869 1.00 94.00 198 VAL A CA 1
ATOM 1533 C C . VAL A 1 198 ? 38.618 18.110 -28.789 1.00 94.00 198 VAL A C 1
ATOM 1535 O O . VAL A 1 198 ? 39.626 18.759 -28.526 1.00 94.00 198 VAL A O 1
ATOM 1538 N N . SER A 1 199 ? 38.653 16.795 -28.984 1.00 93.50 199 SER A N 1
ATOM 1539 C CA . SER A 1 199 ? 39.882 16.001 -28.899 1.00 93.50 199 SER A CA 1
ATOM 1540 C C . SER A 1 199 ? 39.848 14.815 -29.859 1.00 93.50 199 SER A C 1
ATOM 1542 O O . SER A 1 199 ? 38.800 14.457 -30.393 1.00 93.50 199 SER A O 1
ATOM 1544 N N . ARG A 1 200 ? 41.002 14.188 -30.090 1.00 94.62 200 ARG A N 1
ATOM 1545 C CA . ARG A 1 200 ? 41.102 12.986 -30.922 1.00 94.62 200 ARG A CA 1
ATOM 1546 C C . ARG A 1 200 ? 40.702 11.741 -30.139 1.00 94.62 200 ARG A C 1
ATOM 1548 O O . ARG A 1 200 ? 41.195 11.527 -29.034 1.00 94.62 200 ARG A O 1
ATOM 1555 N N . HIS A 1 201 ? 39.900 10.873 -30.746 1.00 93.25 201 HIS A N 1
ATOM 1556 C CA . HIS A 1 201 ? 39.653 9.521 -30.259 1.00 93.25 201 HIS A CA 1
ATOM 1557 C C . HIS A 1 201 ? 40.181 8.483 -31.248 1.00 93.25 201 HIS A C 1
ATOM 1559 O O . HIS A 1 201 ? 39.887 8.546 -32.441 1.00 93.25 201 HIS A O 1
ATOM 1565 N N . ARG A 1 202 ? 40.941 7.515 -30.727 1.00 92.69 202 ARG A N 1
ATOM 1566 C CA . ARG A 1 202 ? 41.510 6.400 -31.487 1.00 92.69 202 ARG A CA 1
ATOM 1567 C C . ARG A 1 202 ? 40.951 5.088 -30.967 1.00 92.69 202 ARG A C 1
ATOM 1569 O O . ARG A 1 202 ? 40.936 4.866 -29.756 1.00 92.69 202 ARG A O 1
ATOM 1576 N N . LYS A 1 203 ? 40.534 4.219 -31.882 1.00 84.94 203 LYS A N 1
ATOM 1577 C CA . LYS A 1 203 ? 40.092 2.861 -31.576 1.00 84.94 203 LYS A CA 1
ATOM 1578 C C . LYS A 1 203 ? 40.730 1.896 -32.566 1.00 84.94 203 LYS A C 1
ATOM 1580 O O . LYS A 1 203 ? 40.629 2.084 -33.777 1.00 84.94 203 LYS A O 1
ATOM 1585 N N . GLU A 1 204 ? 41.392 0.882 -32.026 1.00 80.69 204 GLU A N 1
ATOM 1586 C CA . GLU A 1 204 ? 42.144 -0.112 -32.788 1.00 80.69 204 GLU A CA 1
ATOM 1587 C C . GLU A 1 204 ? 41.259 -0.791 -33.849 1.00 80.69 204 GLU A C 1
ATOM 1589 O O . GLU A 1 204 ? 40.117 -1.166 -33.576 1.00 80.69 204 GLU A O 1
ATOM 1594 N N . GLY A 1 205 ? 41.766 -0.884 -35.082 1.00 78.25 205 GLY A N 1
ATOM 1595 C CA . GLY A 1 205 ? 41.038 -1.453 -36.223 1.00 78.25 205 GLY A CA 1
ATOM 1596 C C . GLY A 1 205 ? 40.018 -0.524 -36.901 1.00 78.25 205 GLY A C 1
ATOM 1597 O O . GLY A 1 205 ? 39.328 -0.960 -37.819 1.00 78.25 205 GLY A O 1
ATOM 1598 N N . THR A 1 206 ? 39.910 0.746 -36.494 1.00 84.00 206 THR A N 1
ATOM 1599 C CA . THR A 1 206 ? 39.008 1.737 -37.116 1.00 84.00 206 THR A CA 1
ATOM 1600 C C . THR A 1 206 ? 39.710 3.072 -37.361 1.00 84.00 206 THR A C 1
ATOM 1602 O O . THR A 1 206 ? 40.701 3.376 -36.703 1.00 84.00 206 THR A O 1
ATOM 1605 N N . LYS A 1 207 ? 39.204 3.877 -38.307 1.00 88.00 207 LYS A N 1
ATOM 1606 C CA . LYS A 1 207 ? 39.707 5.243 -38.530 1.00 88.00 207 LYS A CA 1
ATOM 1607 C C . LYS A 1 207 ? 39.436 6.133 -37.309 1.00 88.00 207 LYS A C 1
ATOM 1609 O O . LYS A 1 207 ? 38.457 5.908 -36.590 1.00 88.00 207 LYS A O 1
ATOM 1614 N N . ASP A 1 208 ? 40.267 7.157 -37.122 1.00 91.06 208 ASP A N 1
ATOM 1615 C CA . ASP A 1 208 ? 40.137 8.133 -36.037 1.00 91.06 208 ASP A CA 1
ATOM 1616 C C . ASP A 1 208 ? 38.746 8.799 -36.037 1.00 91.06 208 ASP A C 1
ATOM 1618 O O . ASP A 1 208 ? 38.013 8.830 -37.030 1.00 91.06 208 ASP A O 1
ATOM 1622 N N . SER A 1 209 ? 38.330 9.289 -34.874 1.00 92.19 209 SER A N 1
ATOM 1623 C CA . SER A 1 209 ? 37.079 10.031 -34.710 1.00 92.19 209 SER A CA 1
ATOM 1624 C C . SER A 1 209 ? 37.304 11.248 -33.829 1.00 92.19 209 SER A C 1
ATOM 1626 O O . SER A 1 209 ? 38.183 11.262 -32.964 1.00 92.19 209 SER A O 1
ATOM 1628 N N . LEU A 1 210 ? 36.491 12.275 -34.032 1.00 93.75 210 LEU A N 1
ATOM 1629 C CA . LEU A 1 210 ? 36.511 13.473 -33.211 1.00 93.75 210 LEU A CA 1
ATOM 1630 C C . LEU A 1 210 ? 35.670 13.231 -31.952 1.00 93.75 210 LEU A C 1
ATOM 1632 O O . LEU A 1 210 ? 34.487 12.920 -32.053 1.00 93.75 210 LEU A O 1
ATOM 1636 N N . LEU A 1 211 ? 36.258 13.365 -30.768 1.00 94.88 211 LEU A N 1
ATOM 1637 C CA . LEU A 1 211 ? 35.534 13.331 -29.500 1.00 94.88 211 LEU A CA 1
ATOM 1638 C C . LEU A 1 211 ? 35.140 14.750 -29.109 1.00 94.88 211 LEU A C 1
ATOM 1640 O O . LEU A 1 211 ? 36.001 15.550 -28.730 1.00 94.88 211 LEU A O 1
ATOM 1644 N N . VAL A 1 212 ? 33.841 15.026 -29.164 1.00 95.62 212 VAL A N 1
ATOM 1645 C CA . VAL A 1 212 ? 33.246 16.294 -28.739 1.00 95.62 212 VAL A CA 1
ATOM 1646 C C . VAL A 1 212 ? 32.651 16.103 -27.348 1.00 95.62 212 VAL A C 1
ATOM 1648 O O . VAL A 1 212 ? 31.878 15.172 -27.115 1.00 95.62 212 VAL A O 1
ATOM 1651 N N . GLN A 1 213 ? 33.044 16.952 -26.402 1.00 95.75 213 GLN A N 1
ATOM 1652 C CA . GLN A 1 213 ? 32.564 16.933 -25.024 1.00 95.75 213 GLN A CA 1
ATOM 1653 C C . GLN A 1 213 ? 31.869 18.254 -24.694 1.00 95.75 213 GLN A C 1
ATOM 1655 O O . GLN A 1 213 ? 32.469 19.317 -24.815 1.00 95.75 213 GLN A O 1
ATOM 1660 N N . TYR A 1 214 ? 30.626 18.173 -24.239 1.00 95.44 214 TYR A N 1
ATOM 1661 C CA . TYR A 1 214 ? 29.794 19.299 -23.832 1.00 95.44 214 TYR A CA 1
ATOM 1662 C C . TYR A 1 214 ? 29.765 19.396 -22.312 1.00 95.44 214 TYR A C 1
ATOM 1664 O O . TYR A 1 214 ? 29.408 18.420 -21.644 1.00 95.44 214 TYR A O 1
ATOM 1672 N N . ARG A 1 215 ? 30.118 20.561 -21.765 1.00 95.38 215 ARG A N 1
ATOM 1673 C CA . ARG A 1 215 ? 29.946 20.877 -20.344 1.00 95.38 215 ARG A CA 1
ATOM 1674 C C . ARG A 1 215 ? 28.593 21.557 -20.145 1.00 95.38 215 ARG A C 1
ATOM 1676 O O . ARG A 1 215 ? 28.327 22.589 -20.753 1.00 95.38 215 ARG A O 1
ATOM 1683 N N . CYS A 1 216 ? 27.766 20.979 -19.280 1.00 91.69 216 CYS A N 1
ATOM 1684 C CA . CYS A 1 216 ? 26.430 21.463 -18.936 1.00 91.69 216 CYS A CA 1
ATOM 1685 C C . CYS A 1 216 ? 26.314 21.558 -17.409 1.00 91.69 216 CYS A C 1
ATOM 1687 O O . CYS A 1 216 ? 26.040 20.560 -16.729 1.00 91.69 216 CYS A O 1
ATOM 1689 N N . GLY A 1 217 ? 26.592 22.732 -16.846 1.00 90.12 217 GLY A N 1
ATOM 1690 C CA . GLY A 1 217 ? 26.792 22.911 -15.412 1.00 90.12 217 GLY A CA 1
ATOM 1691 C C . GLY A 1 217 ? 27.928 22.019 -14.903 1.00 90.12 217 GLY A C 1
ATOM 1692 O O . GLY A 1 217 ? 29.079 22.156 -15.320 1.00 90.12 217 GLY A O 1
ATOM 1693 N N . MET A 1 218 ? 27.588 21.075 -14.017 1.00 84.00 218 MET A N 1
ATOM 1694 C CA . MET A 1 218 ? 28.518 20.086 -13.445 1.00 84.00 218 MET A CA 1
ATOM 1695 C C . MET A 1 218 ? 28.577 18.758 -14.223 1.00 84.00 218 MET A C 1
ATOM 1697 O O . MET A 1 218 ? 29.325 17.857 -13.842 1.00 84.00 218 MET A O 1
ATOM 1701 N N . LYS A 1 219 ? 27.773 18.592 -15.281 1.00 86.44 219 LYS A N 1
ATOM 1702 C CA . LYS A 1 219 ? 27.707 17.354 -16.070 1.00 86.44 219 LYS A CA 1
ATOM 1703 C C . LYS A 1 219 ? 28.496 17.495 -17.372 1.00 86.44 219 LYS A C 1
ATOM 1705 O O . LYS A 1 219 ? 28.570 18.577 -17.947 1.00 86.44 219 LYS A O 1
ATOM 1710 N N . TYR A 1 220 ? 29.034 16.372 -17.848 1.00 91.50 220 TYR A N 1
ATOM 1711 C CA . TYR A 1 220 ? 29.710 16.277 -19.140 1.00 91.50 220 TYR A CA 1
ATOM 1712 C C . TYR A 1 220 ? 29.041 15.225 -20.018 1.00 91.50 220 TYR A C 1
ATOM 1714 O O . TYR A 1 220 ? 28.813 14.094 -19.579 1.00 91.50 220 TYR A O 1
ATOM 1722 N N . TYR A 1 221 ? 28.791 15.581 -21.274 1.00 93.44 221 TYR A N 1
ATOM 1723 C CA . TYR A 1 221 ? 28.227 14.687 -22.282 1.00 93.44 221 TYR A CA 1
ATOM 1724 C C . TYR A 1 221 ? 29.174 14.569 -23.461 1.00 93.44 221 TYR A C 1
ATOM 1726 O O . TYR A 1 221 ? 29.815 15.543 -23.837 1.00 93.44 221 TYR A O 1
ATOM 1734 N N . LYS A 1 222 ? 29.309 13.363 -24.011 1.00 93.44 222 LYS A N 1
ATOM 1735 C CA . LYS A 1 222 ? 30.313 13.060 -25.029 1.00 93.44 222 LYS A CA 1
ATOM 1736 C C . LYS A 1 222 ? 29.655 12.450 -26.251 1.00 93.44 222 LYS A C 1
ATOM 1738 O O . LYS A 1 222 ? 28.787 11.592 -26.108 1.00 93.44 222 LYS A O 1
ATOM 1743 N N . GLU A 1 223 ? 30.130 12.836 -27.423 1.00 93.62 223 GLU A N 1
ATOM 1744 C CA . GLU A 1 223 ? 29.802 12.177 -28.680 1.00 93.62 223 GLU A CA 1
ATOM 1745 C C . GLU A 1 223 ? 31.038 12.022 -29.564 1.00 93.62 223 GLU A C 1
ATOM 1747 O O . GLU A 1 223 ? 32.019 12.760 -29.441 1.00 93.62 223 GLU A O 1
ATOM 1752 N N . TRP A 1 224 ? 30.986 11.021 -30.438 1.00 93.19 224 TRP A N 1
ATOM 1753 C CA . TRP A 1 224 ? 32.053 10.702 -31.376 1.00 93.19 224 TRP A CA 1
ATOM 1754 C C . TRP A 1 224 ? 31.579 11.016 -32.790 1.00 93.19 224 TRP A C 1
ATOM 1756 O O . TRP A 1 224 ? 30.581 10.460 -33.245 1.00 93.19 224 TRP A O 1
ATOM 1766 N N . ILE A 1 225 ? 32.310 11.886 -33.480 1.00 93.44 225 ILE A N 1
ATOM 1767 C CA . ILE A 1 225 ? 32.013 12.322 -34.842 1.00 93.44 225 ILE A CA 1
ATOM 1768 C C . ILE A 1 225 ? 33.014 11.657 -35.791 1.00 93.44 225 ILE A C 1
ATOM 1770 O O . ILE A 1 225 ? 34.216 11.931 -35.770 1.00 93.44 225 ILE A O 1
ATOM 1774 N N . CYS A 1 226 ? 32.512 10.740 -36.613 1.00 91.44 226 CYS A N 1
ATOM 1775 C CA . CYS A 1 226 ? 33.311 9.852 -37.457 1.00 91.44 226 CYS A CA 1
ATOM 1776 C C . CYS A 1 226 ? 33.606 10.461 -38.842 1.00 91.44 226 CYS A C 1
ATOM 1778 O O . CYS A 1 226 ? 33.257 9.859 -39.856 1.00 91.44 226 CYS A O 1
ATOM 1780 N N . LEU A 1 227 ? 34.223 11.649 -38.896 1.00 89.19 227 LEU A N 1
ATOM 1781 C CA . LEU A 1 227 ? 34.452 12.394 -40.151 1.00 89.19 227 LEU A CA 1
ATOM 1782 C C . LEU A 1 227 ? 35.226 11.589 -41.206 1.00 89.19 227 LEU A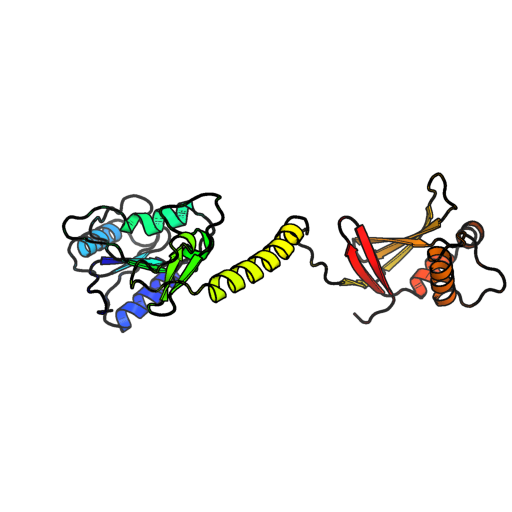 C 1
ATOM 1784 O O . LEU A 1 227 ? 34.864 11.594 -42.375 1.00 89.19 227 LEU A O 1
ATOM 1788 N N . ASP A 1 228 ? 36.224 10.806 -40.797 1.00 89.12 228 ASP A N 1
ATOM 1789 C CA . ASP A 1 228 ? 37.065 10.070 -41.749 1.00 89.12 228 ASP A CA 1
ATOM 1790 C C . ASP A 1 228 ? 36.414 8.766 -42.262 1.00 89.12 228 ASP A C 1
ATOM 1792 O O . ASP A 1 228 ? 36.977 8.064 -43.111 1.00 89.12 228 ASP A O 1
ATOM 1796 N N . HIS A 1 229 ? 35.241 8.385 -41.742 1.00 85.25 229 HIS A N 1
ATOM 1797 C CA . HIS A 1 229 ? 34.578 7.115 -42.056 1.00 85.25 229 HIS A CA 1
ATOM 1798 C C . HIS A 1 229 ? 33.718 7.231 -43.325 1.00 85.25 229 HIS A C 1
ATOM 1800 O O . HIS A 1 229 ? 33.027 8.218 -43.532 1.00 85.25 229 HIS A O 1
ATOM 1806 N N . HIS A 1 230 ? 33.676 6.181 -44.154 1.00 81.88 230 HIS A N 1
ATOM 1807 C CA . HIS A 1 230 ? 32.811 6.128 -45.354 1.00 81.88 230 HIS A CA 1
ATOM 1808 C C . HIS A 1 230 ? 31.449 5.450 -45.103 1.00 81.88 230 HIS A C 1
ATOM 1810 O O . HIS A 1 230 ? 30.675 5.215 -46.030 1.00 81.88 230 HIS A O 1
ATOM 1816 N N . SER A 1 231 ? 31.162 5.088 -43.851 1.00 81.19 231 SER A N 1
ATOM 1817 C CA . SER A 1 231 ? 29.935 4.401 -43.444 1.00 81.19 231 SER A CA 1
ATOM 1818 C C . SER A 1 231 ? 28.755 5.371 -43.294 1.00 81.19 231 SER A C 1
ATOM 1820 O O . SER A 1 231 ? 28.899 6.586 -43.432 1.00 81.19 231 SER A O 1
ATOM 1822 N N . TYR A 1 232 ? 27.571 4.844 -42.959 1.00 76.31 232 TYR A N 1
ATOM 1823 C CA . TYR A 1 232 ? 26.413 5.665 -42.582 1.00 76.31 232 TYR A CA 1
ATOM 1824 C C . TYR A 1 232 ? 26.756 6.677 -41.474 1.00 76.31 232 TYR A C 1
ATOM 1826 O O . TYR A 1 232 ? 26.391 7.843 -41.572 1.00 76.31 232 TYR A O 1
ATOM 1834 N N . ALA A 1 233 ? 27.544 6.261 -40.475 1.00 80.19 233 ALA A N 1
ATOM 1835 C CA . ALA A 1 233 ? 28.018 7.145 -39.409 1.00 80.19 233 ALA A CA 1
ATOM 1836 C C . ALA A 1 233 ? 28.898 8.291 -39.938 1.00 80.19 233 ALA A C 1
ATOM 1838 O O . ALA A 1 233 ? 28.845 9.397 -39.413 1.00 80.19 233 ALA A O 1
ATOM 1839 N N . GLY A 1 234 ? 29.663 8.046 -41.003 1.00 85.44 234 GLY A N 1
ATOM 1840 C CA . GLY A 1 234 ? 30.412 9.085 -41.703 1.00 85.44 234 GLY A CA 1
ATOM 1841 C C . GLY A 1 234 ? 29.506 10.101 -42.392 1.00 85.44 234 GLY A C 1
ATOM 1842 O O . GLY A 1 234 ? 29.720 11.301 -42.258 1.00 85.44 234 GLY A O 1
ATOM 1843 N N . LYS A 1 235 ? 28.448 9.653 -43.078 1.00 84.62 235 LYS A N 1
ATOM 1844 C CA . LYS A 1 235 ? 27.474 10.563 -43.713 1.00 84.62 235 LYS A CA 1
ATOM 1845 C C . LYS A 1 235 ? 26.781 11.465 -42.686 1.00 84.62 235 LYS A C 1
ATOM 1847 O O . LYS A 1 235 ? 26.703 12.672 -42.896 1.00 84.62 235 LYS A O 1
ATOM 1852 N N . GLU A 1 236 ? 26.355 10.897 -41.558 1.00 84.81 236 GLU A N 1
ATOM 1853 C CA . GLU A 1 236 ? 25.768 11.666 -40.451 1.00 84.81 236 GLU A CA 1
ATOM 1854 C C . GLU A 1 236 ? 26.777 12.649 -39.834 1.00 84.81 236 GLU A C 1
ATOM 1856 O O . GLU A 1 236 ? 26.423 13.785 -39.529 1.00 84.81 236 GLU A O 1
ATOM 1861 N N . ALA A 1 237 ? 28.052 12.261 -39.722 1.00 89.25 237 ALA A N 1
ATOM 1862 C CA . ALA A 1 237 ? 29.120 13.135 -39.239 1.00 89.25 237 ALA A CA 1
ATOM 1863 C C . ALA A 1 237 ? 29.360 14.349 -40.159 1.00 89.25 237 ALA A C 1
ATOM 1865 O O . ALA A 1 237 ? 29.556 15.463 -39.674 1.00 89.25 237 ALA A O 1
ATOM 1866 N N . HIS A 1 238 ? 29.284 14.166 -41.480 1.00 88.69 238 HIS A N 1
ATOM 1867 C CA . HIS A 1 238 ? 29.383 15.275 -42.435 1.00 88.69 238 HIS A CA 1
ATOM 1868 C C . HIS A 1 238 ? 28.168 16.200 -42.366 1.00 88.69 238 HIS A C 1
ATOM 1870 O O . HIS A 1 238 ? 28.326 17.415 -42.422 1.00 88.69 238 HIS A O 1
ATOM 1876 N N . LYS A 1 239 ? 26.963 15.650 -42.176 1.00 87.31 239 LYS A N 1
ATOM 1877 C CA . LYS A 1 239 ? 25.760 16.460 -41.953 1.00 87.31 239 LYS A CA 1
ATOM 1878 C C . LYS A 1 239 ? 25.885 17.304 -40.679 1.00 87.31 239 LYS A C 1
ATOM 1880 O O . LYS A 1 239 ? 25.678 18.515 -40.731 1.00 87.31 239 LYS A O 1
ATOM 1885 N N . TRP A 1 240 ? 26.309 16.687 -39.572 1.00 91.75 240 TRP A N 1
ATOM 1886 C CA . TRP A 1 240 ? 26.594 17.371 -38.304 1.00 91.75 240 TRP A CA 1
ATOM 1887 C C . TRP A 1 240 ? 27.605 18.513 -38.484 1.00 91.75 240 TRP A C 1
ATOM 1889 O O . TRP A 1 240 ? 27.450 19.580 -37.881 1.00 91.75 240 TRP A O 1
ATOM 1899 N N . TRP A 1 241 ? 28.619 18.306 -39.332 1.00 91.19 241 TRP A N 1
ATOM 1900 C CA . TRP A 1 241 ? 29.613 19.325 -39.662 1.00 91.19 241 TRP A CA 1
ATOM 1901 C C . TRP A 1 241 ? 29.006 20.478 -40.460 1.00 91.19 241 TRP A C 1
ATOM 1903 O O . TRP A 1 241 ? 29.150 21.637 -40.070 1.00 91.19 241 TRP A O 1
ATOM 1913 N N . THR A 1 242 ? 28.291 20.173 -41.545 1.00 89.12 242 THR A N 1
ATOM 1914 C CA . THR A 1 242 ? 27.690 21.179 -42.429 1.00 89.12 242 THR A CA 1
ATOM 1915 C C . THR A 1 242 ? 26.702 22.082 -41.697 1.00 89.12 242 THR A C 1
ATOM 1917 O O . THR A 1 242 ? 26.677 23.283 -41.950 1.00 89.12 242 THR A O 1
ATOM 1920 N N . GLU A 1 243 ? 25.937 21.547 -40.746 1.00 87.44 243 GLU A N 1
ATOM 1921 C CA . GLU A 1 243 ? 25.014 22.338 -39.921 1.00 87.44 243 GLU A CA 1
ATOM 1922 C C . GLU A 1 243 ? 25.727 23.407 -39.074 1.00 87.44 243 GLU A C 1
ATOM 1924 O O . GLU A 1 243 ? 25.151 24.463 -38.824 1.00 87.44 243 GLU A O 1
ATOM 1929 N N . ARG A 1 244 ? 26.977 23.160 -38.656 1.00 90.62 244 ARG A N 1
ATOM 1930 C CA . ARG A 1 244 ? 27.745 24.027 -37.740 1.00 90.62 244 ARG A CA 1
ATOM 1931 C C . ARG A 1 244 ? 28.733 24.949 -38.439 1.00 90.62 244 ARG A C 1
ATOM 1933 O O . ARG A 1 244 ? 28.944 26.071 -37.989 1.00 90.62 244 ARG A O 1
ATOM 1940 N N . PHE A 1 245 ? 29.360 24.459 -39.500 1.00 88.19 245 PHE A N 1
ATOM 1941 C CA . PHE A 1 245 ? 30.467 25.130 -40.183 1.00 88.19 245 PHE A CA 1
ATOM 1942 C C . PHE A 1 245 ? 30.120 25.537 -41.620 1.00 88.19 245 PHE A C 1
ATOM 1944 O O . PHE A 1 245 ? 30.908 26.221 -42.268 1.00 88.19 245 PHE A O 1
ATOM 1951 N N . GLY A 1 246 ? 28.935 25.160 -42.109 1.00 84.94 246 GLY A N 1
ATOM 1952 C CA . GLY A 1 246 ? 28.521 25.380 -43.488 1.00 84.94 246 GLY A CA 1
ATOM 1953 C C . GLY A 1 246 ? 29.080 24.335 -44.454 1.00 84.94 246 GLY A C 1
ATOM 1954 O O . GLY A 1 246 ? 29.740 23.366 -44.074 1.00 84.94 246 GLY A O 1
ATOM 1955 N N . TYR A 1 247 ? 28.767 24.513 -45.736 1.00 81.88 247 TYR A N 1
ATOM 1956 C CA . TYR A 1 247 ? 29.260 23.633 -46.790 1.00 81.88 247 TYR A CA 1
ATOM 1957 C C . TYR A 1 247 ? 30.760 23.850 -47.021 1.00 81.88 247 TYR A C 1
ATOM 1959 O O . TYR A 1 247 ? 31.218 24.985 -47.148 1.00 81.88 247 TYR A O 1
ATOM 1967 N N . CYS A 1 248 ? 31.511 22.757 -47.131 1.00 74.31 248 CYS A N 1
ATOM 1968 C CA . CYS A 1 248 ? 32.919 22.771 -47.511 1.00 74.31 248 CYS A CA 1
ATOM 1969 C C . CYS A 1 248 ? 33.091 22.022 -48.835 1.00 74.31 248 CYS A C 1
ATOM 1971 O O . CYS A 1 248 ? 32.459 20.989 -49.050 1.00 74.31 248 CYS A O 1
ATOM 1973 N N . VAL A 1 249 ? 33.947 22.548 -49.714 1.00 74.06 249 VAL A N 1
ATOM 1974 C CA . VAL A 1 249 ? 34.260 21.924 -51.013 1.00 74.06 249 VAL A CA 1
ATOM 1975 C C . VAL A 1 249 ? 34.991 20.596 -50.813 1.00 74.06 249 VAL A C 1
ATOM 1977 O O . VAL A 1 249 ? 34.712 19.629 -51.516 1.00 74.06 249 VAL A O 1
ATOM 1980 N N . GLU A 1 250 ? 35.876 20.539 -49.818 1.00 77.25 250 GLU A N 1
ATOM 1981 C CA . GLU A 1 250 ? 36.533 19.312 -49.385 1.00 77.25 250 GLU A CA 1
ATOM 1982 C C . GLU A 1 250 ? 35.956 18.852 -48.039 1.00 77.25 250 GLU A C 1
ATOM 1984 O O . GLU A 1 250 ? 35.756 19.682 -47.141 1.00 77.25 250 GLU A O 1
ATOM 1989 N N . PRO A 1 251 ? 35.665 17.549 -47.879 1.00 77.88 251 PRO A N 1
ATOM 1990 C CA . PRO A 1 251 ? 35.164 17.015 -46.624 1.00 77.88 251 PRO A CA 1
ATOM 1991 C C . PRO A 1 251 ? 36.216 17.170 -45.514 1.00 77.88 251 PRO A C 1
ATOM 1993 O O . PRO A 1 251 ? 37.393 16.872 -45.733 1.00 77.88 251 PRO A O 1
ATOM 1996 N N . PRO A 1 252 ? 35.819 17.630 -44.317 1.00 87.50 252 PRO A N 1
ATOM 1997 C CA . PRO A 1 252 ? 36.740 17.799 -43.199 1.00 87.50 252 PRO A CA 1
ATOM 1998 C C . PRO A 1 252 ? 37.265 16.443 -42.714 1.00 87.50 252 PRO A C 1
ATOM 2000 O O . PRO A 1 252 ? 36.525 15.462 -42.674 1.00 87.50 252 PRO A O 1
ATOM 2003 N N . THR A 1 253 ? 38.522 16.408 -42.274 1.00 89.88 253 THR A N 1
ATOM 2004 C CA . THR A 1 253 ? 39.125 15.232 -41.636 1.00 89.88 253 THR A CA 1
ATOM 2005 C C . THR A 1 253 ? 39.360 15.488 -40.157 1.00 89.88 253 THR A C 1
ATOM 2007 O O . THR A 1 253 ? 39.437 16.636 -39.720 1.00 89.88 253 THR A O 1
ATOM 2010 N N . VAL A 1 254 ? 39.526 14.439 -39.349 1.00 90.19 254 VAL A N 1
ATOM 2011 C CA . VAL A 1 254 ? 39.838 14.631 -37.918 1.00 90.19 254 VAL A CA 1
ATOM 2012 C C . VAL A 1 254 ? 41.112 15.470 -37.736 1.00 90.19 254 VAL A C 1
ATOM 2014 O O . VAL A 1 254 ? 41.173 16.314 -36.840 1.00 90.19 254 VAL A O 1
ATOM 2017 N N . ASP A 1 255 ? 42.106 15.293 -38.609 1.00 89.31 255 ASP A N 1
ATOM 2018 C CA . ASP A 1 255 ? 43.336 16.088 -38.609 1.00 89.31 255 ASP A CA 1
ATOM 2019 C C . ASP A 1 255 ? 43.074 17.567 -38.933 1.00 89.31 255 ASP A C 1
ATOM 2021 O O . ASP A 1 255 ? 43.529 18.443 -38.191 1.00 89.31 255 ASP A O 1
ATOM 2025 N N . SER A 1 256 ? 42.309 17.859 -39.994 1.00 88.69 256 SER A N 1
ATOM 2026 C CA . SER A 1 256 ? 42.031 19.244 -40.394 1.00 88.69 256 SER A CA 1
ATOM 2027 C C . SER A 1 256 ? 41.235 19.986 -39.320 1.00 88.69 256 SER A C 1
ATOM 2029 O O . SER A 1 256 ? 41.537 21.135 -38.997 1.00 88.69 256 SER A O 1
ATOM 2031 N N . VAL A 1 257 ? 40.281 19.306 -38.686 1.00 89.44 257 VAL A N 1
ATOM 2032 C CA . VAL A 1 257 ? 39.435 19.880 -37.637 1.00 89.44 257 VAL A CA 1
ATOM 2033 C C . VAL A 1 257 ? 40.223 20.208 -36.374 1.00 89.44 257 VAL A C 1
ATOM 2035 O O . VAL A 1 257 ? 40.036 21.278 -35.792 1.00 89.44 257 VAL A O 1
ATOM 2038 N N . LEU A 1 258 ? 41.119 19.314 -35.950 1.00 89.25 258 LEU A N 1
ATOM 2039 C CA . LEU A 1 258 ? 41.944 19.525 -34.758 1.00 89.25 258 LEU A CA 1
ATOM 2040 C C . LEU A 1 258 ? 43.050 20.565 -34.972 1.00 89.25 258 LEU A C 1
ATOM 2042 O O . LEU A 1 258 ? 43.523 21.142 -33.997 1.00 89.25 258 LEU A O 1
ATOM 2046 N N . SER A 1 259 ? 43.446 20.826 -36.221 1.00 87.38 259 SER A N 1
ATOM 2047 C CA . SER A 1 259 ? 44.389 21.904 -36.545 1.00 87.38 259 SER A CA 1
ATOM 2048 C C . SER A 1 259 ? 43.778 23.307 -36.407 1.00 87.38 259 SER A C 1
ATOM 2050 O O . SER A 1 259 ? 44.504 24.289 -36.253 1.00 87.38 259 SER A O 1
ATOM 2052 N N . ASN A 1 260 ? 42.444 23.414 -36.423 1.00 87.19 260 ASN A N 1
ATOM 2053 C CA . ASN A 1 260 ? 41.739 24.679 -36.276 1.00 87.19 260 ASN A CA 1
ATOM 2054 C C . ASN A 1 260 ? 41.442 24.982 -34.797 1.00 87.19 260 ASN A C 1
ATOM 2056 O O . ASN A 1 260 ? 40.577 24.372 -34.167 1.00 87.19 260 ASN A O 1
ATOM 2060 N N . PHE A 1 261 ? 42.126 25.993 -34.258 1.00 84.00 261 PHE A N 1
ATOM 2061 C CA . PHE A 1 261 ? 41.991 26.434 -32.866 1.00 84.00 261 PHE A CA 1
ATOM 2062 C C . PHE A 1 261 ? 40.591 26.960 -32.508 1.00 84.00 261 PHE A C 1
ATOM 2064 O O . PHE A 1 261 ? 40.219 26.960 -31.336 1.00 84.00 261 PHE A O 1
ATOM 2071 N N . LEU A 1 262 ? 39.798 27.394 -33.494 1.00 87.38 262 LEU A N 1
ATOM 2072 C CA . LEU A 1 262 ? 38.454 27.931 -33.269 1.00 87.38 262 LEU A CA 1
ATOM 2073 C C . LEU A 1 262 ? 37.364 26.857 -33.265 1.00 87.38 262 LEU A C 1
ATOM 2075 O O . LEU A 1 262 ? 36.226 27.168 -32.923 1.00 87.38 262 LEU A O 1
ATOM 2079 N N . THR A 1 263 ? 37.681 25.602 -33.597 1.00 88.81 263 THR A N 1
ATOM 2080 C CA . THR A 1 263 ? 36.693 24.517 -33.714 1.00 88.81 263 THR A CA 1
ATOM 2081 C C . THR A 1 263 ? 35.797 24.410 -32.477 1.00 88.81 263 THR A C 1
ATOM 2083 O O . THR A 1 263 ? 34.572 24.435 -32.602 1.00 88.81 263 THR A O 1
ATOM 2086 N N . SER A 1 264 ? 36.386 24.349 -31.279 1.00 89.94 264 SER A N 1
ATOM 2087 C CA . SER A 1 264 ? 35.634 24.258 -30.018 1.00 89.94 264 SER A CA 1
ATOM 2088 C C . SER A 1 264 ? 34.703 25.457 -29.811 1.00 89.94 264 SER A C 1
ATOM 2090 O O . SER A 1 264 ? 33.536 25.285 -29.460 1.00 89.94 264 SER A O 1
ATOM 2092 N N . GLN A 1 265 ? 35.194 26.669 -30.093 1.00 89.19 265 GLN A N 1
ATOM 2093 C CA . GLN A 1 265 ? 34.422 27.901 -29.941 1.00 89.19 265 GLN A CA 1
ATOM 2094 C C . GLN A 1 265 ? 33.259 27.965 -30.935 1.00 89.19 265 GLN A C 1
ATOM 2096 O O . GLN A 1 265 ? 32.150 28.340 -30.563 1.00 89.19 265 GLN A O 1
ATOM 2101 N N . THR A 1 266 ? 33.480 27.569 -32.189 1.00 91.06 266 THR A N 1
ATOM 2102 C CA . THR A 1 266 ? 32.434 27.545 -33.217 1.00 91.06 266 THR A CA 1
ATOM 2103 C C . THR A 1 266 ? 31.325 26.559 -32.852 1.00 91.06 266 THR A C 1
ATOM 2105 O O . THR A 1 266 ? 30.145 26.902 -32.945 1.00 91.06 266 THR A O 1
ATOM 2108 N N . ILE A 1 267 ? 31.673 25.371 -32.340 1.00 92.75 267 ILE A N 1
ATOM 2109 C CA . ILE A 1 267 ? 30.675 24.388 -31.888 1.00 92.75 267 ILE A CA 1
ATOM 2110 C C . ILE A 1 267 ? 29.884 24.925 -30.690 1.00 92.75 267 ILE A C 1
ATOM 2112 O O . ILE A 1 267 ? 28.662 24.772 -30.677 1.00 92.75 267 ILE A O 1
ATOM 2116 N N . ALA A 1 268 ? 30.538 25.581 -29.724 1.00 90.94 268 ALA A N 1
ATOM 2117 C CA . ALA A 1 268 ? 29.877 26.212 -28.574 1.00 90.94 268 ALA A CA 1
ATOM 2118 C C . ALA A 1 268 ? 28.991 27.412 -28.974 1.00 90.94 268 ALA A C 1
ATOM 2120 O O . ALA A 1 268 ? 27.953 27.693 -28.366 1.00 90.94 268 ALA A O 1
ATOM 2121 N N . ASN A 1 269 ? 29.369 28.134 -30.030 1.00 90.81 269 ASN A N 1
ATOM 2122 C CA . ASN A 1 269 ? 28.573 29.235 -30.560 1.00 90.81 269 ASN A CA 1
ATOM 2123 C C . ASN A 1 269 ? 27.292 28.737 -31.230 1.00 90.81 269 ASN A C 1
ATOM 2125 O O . ASN A 1 269 ? 26.248 29.357 -31.045 1.00 90.81 269 ASN A O 1
ATOM 2129 N N . TYR A 1 270 ? 27.357 27.614 -31.944 1.00 92.38 270 TYR A N 1
ATOM 2130 C CA . TYR A 1 270 ? 26.194 27.014 -32.591 1.00 92.38 270 TYR A CA 1
ATOM 2131 C C . TYR A 1 270 ? 25.313 26.205 -31.629 1.00 92.38 270 TYR A C 1
ATOM 2133 O O . TYR A 1 270 ? 24.091 26.298 -31.677 1.00 92.38 270 TYR A O 1
ATOM 2141 N N . THR A 1 271 ? 25.921 25.386 -30.770 1.00 92.81 271 THR A N 1
ATOM 2142 C CA . THR A 1 271 ? 25.226 24.390 -29.943 1.00 92.81 271 THR A CA 1
ATOM 2143 C C . THR A 1 271 ? 24.926 24.980 -28.569 1.00 92.81 271 THR A C 1
ATOM 2145 O O . 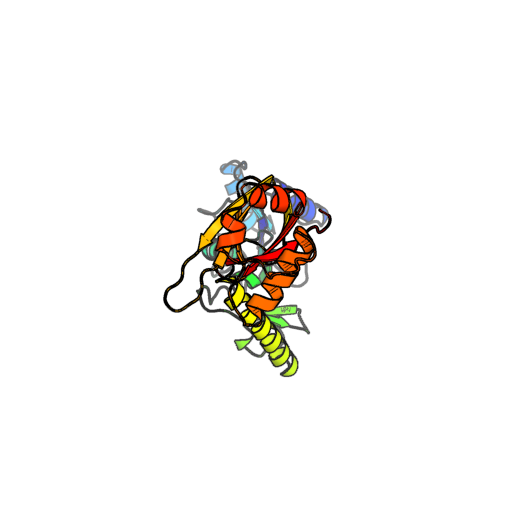THR A 1 271 ? 25.746 24.879 -27.662 1.00 92.81 271 THR A O 1
ATOM 2148 N N . LYS A 1 272 ? 23.766 25.622 -28.417 1.00 92.94 272 LYS A N 1
ATOM 2149 C CA . LYS A 1 272 ? 23.332 26.262 -27.163 1.00 92.94 272 LYS A CA 1
ATOM 2150 C C . LYS A 1 272 ? 22.678 25.296 -26.194 1.00 92.94 272 LYS A C 1
ATOM 2152 O O . LYS A 1 272 ? 22.855 25.434 -24.987 1.00 92.94 272 LYS A O 1
ATOM 2157 N N . THR A 1 273 ? 21.950 24.315 -26.709 1.00 93.88 273 THR A N 1
ATOM 2158 C CA . THR A 1 273 ? 21.328 23.274 -25.892 1.00 93.88 273 THR A CA 1
ATOM 2159 C C . THR A 1 273 ? 21.564 21.905 -26.507 1.00 93.88 273 THR A C 1
ATOM 2161 O O . THR A 1 273 ? 21.732 21.775 -27.724 1.00 93.88 273 THR A O 1
ATOM 2164 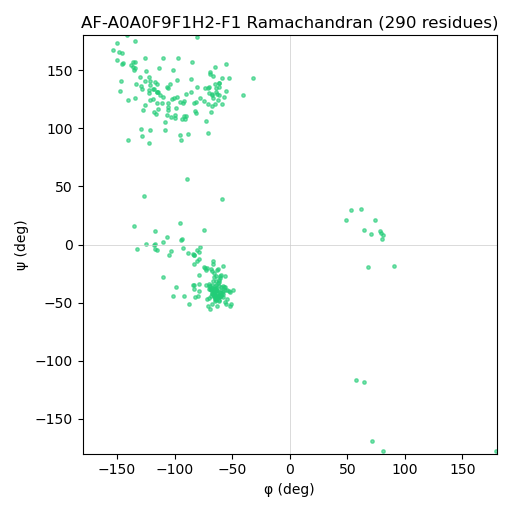N N . ILE A 1 274 ? 21.591 20.881 -25.661 1.00 93.94 274 ILE A N 1
ATOM 2165 C CA . ILE A 1 274 ? 21.618 19.479 -26.073 1.00 93.94 274 ILE A CA 1
ATOM 2166 C C . ILE A 1 274 ? 20.536 18.703 -25.344 1.00 93.94 274 ILE A C 1
ATOM 2168 O O . ILE A 1 274 ? 20.375 18.836 -24.133 1.00 93.94 274 ILE A O 1
ATOM 2172 N N . THR A 1 275 ? 19.834 17.851 -26.077 1.00 92.00 275 THR A N 1
ATOM 2173 C CA . THR A 1 275 ? 18.851 16.940 -25.498 1.00 92.00 275 THR A CA 1
ATOM 2174 C C . THR A 1 275 ? 19.499 15.579 -25.348 1.00 92.00 275 THR A C 1
ATOM 2176 O O . THR A 1 275 ? 19.927 14.958 -26.325 1.00 92.00 275 THR A O 1
ATOM 2179 N N . VAL A 1 276 ? 19.610 15.118 -24.108 1.00 89.62 276 VAL A N 1
ATOM 2180 C CA . VAL A 1 276 ? 20.338 13.905 -23.757 1.00 89.62 276 VAL A CA 1
ATOM 2181 C C . VAL A 1 276 ? 19.372 12.867 -23.229 1.00 89.62 276 VAL A C 1
ATOM 2183 O O . VAL A 1 276 ? 18.574 13.130 -22.334 1.00 89.62 276 VAL A O 1
ATOM 2186 N N . ARG A 1 277 ? 19.486 11.652 -23.757 1.00 86.12 277 ARG A N 1
ATOM 2187 C CA . ARG A 1 277 ? 18.756 10.488 -23.272 1.00 86.12 277 ARG A CA 1
ATOM 2188 C C . ARG A 1 277 ? 19.728 9.459 -22.717 1.00 86.12 277 ARG A C 1
ATOM 2190 O O . ARG A 1 277 ? 20.767 9.180 -23.317 1.00 86.12 277 ARG A O 1
ATOM 2197 N N . LYS A 1 278 ? 19.371 8.857 -21.587 1.00 80.06 278 LYS A N 1
ATOM 2198 C CA . LYS A 1 278 ? 20.115 7.727 -21.039 1.00 80.06 278 LYS A CA 1
ATOM 2199 C C . LYS A 1 278 ? 19.827 6.463 -21.857 1.00 80.06 278 LYS A C 1
ATOM 2201 O O . LYS A 1 278 ? 18.671 6.078 -22.014 1.00 80.06 278 LYS A O 1
ATOM 2206 N N . ASP A 1 279 ? 20.875 5.838 -22.385 1.00 73.19 279 ASP A N 1
ATOM 2207 C CA . ASP A 1 279 ? 20.824 4.588 -23.149 1.00 73.19 279 ASP A CA 1
ATOM 2208 C C . ASP A 1 279 ? 21.714 3.543 -22.452 1.00 73.19 279 ASP A C 1
ATOM 2210 O O . ASP A 1 279 ? 22.931 3.451 -22.653 1.00 73.19 279 ASP A O 1
ATOM 2214 N N . GLY A 1 280 ? 21.116 2.823 -21.499 1.00 73.38 280 GLY A N 1
ATOM 2215 C CA . GLY A 1 280 ? 21.828 1.904 -20.610 1.00 73.38 280 GLY A CA 1
ATOM 2216 C C . GLY A 1 280 ? 22.834 2.620 -19.698 1.00 73.38 280 GLY A C 1
ATOM 2217 O O . GLY A 1 280 ? 22.461 3.444 -18.860 1.00 73.38 280 GLY A O 1
ATOM 2218 N N . LYS A 1 281 ? 24.126 2.282 -19.833 1.00 67.62 281 LYS A N 1
ATOM 2219 C CA . LYS A 1 281 ? 25.228 2.910 -19.073 1.00 67.62 281 LYS A CA 1
ATOM 2220 C C . LYS A 1 281 ? 25.739 4.213 -19.699 1.00 67.62 281 LYS A C 1
ATOM 2222 O O . LYS A 1 281 ? 26.554 4.889 -19.076 1.00 67.62 281 LYS A O 1
ATOM 2227 N N . TYR A 1 282 ? 25.292 4.558 -20.904 1.00 71.44 282 TYR A N 1
ATOM 2228 C CA . TYR A 1 282 ? 25.817 5.682 -21.672 1.00 71.44 282 TYR A CA 1
ATOM 2229 C C . TYR A 1 282 ? 24.766 6.782 -21.827 1.00 71.44 282 TYR A C 1
ATOM 2231 O O . TYR A 1 282 ? 23.564 6.528 -21.812 1.00 71.44 282 TYR A O 1
ATOM 2239 N N . ASN A 1 283 ? 25.227 8.021 -21.969 1.00 82.69 283 ASN A N 1
ATOM 2240 C CA . ASN A 1 283 ? 24.377 9.154 -22.313 1.00 82.69 283 ASN A CA 1
ATOM 2241 C C . ASN A 1 283 ? 24.487 9.393 -23.815 1.00 82.69 283 ASN A C 1
ATOM 2243 O O . ASN A 1 283 ? 25.598 9.541 -24.326 1.00 82.69 283 ASN A O 1
ATOM 2247 N N . ARG A 1 284 ? 23.349 9.436 -24.506 1.00 86.19 284 ARG A N 1
ATOM 2248 C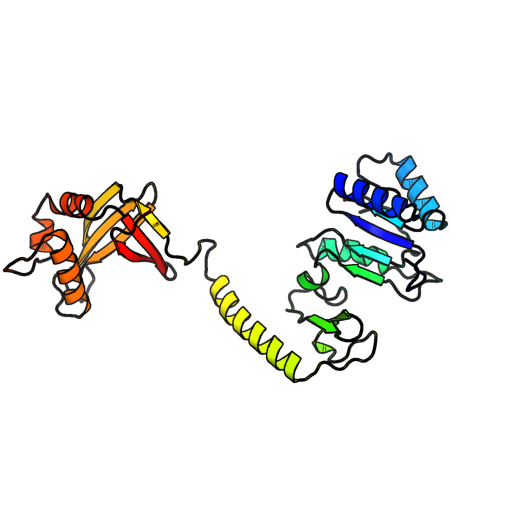 CA . ARG A 1 284 ? 23.278 9.686 -25.943 1.00 86.19 284 ARG A CA 1
ATOM 2249 C C . ARG A 1 284 ? 22.671 11.058 -26.199 1.00 86.19 284 ARG A C 1
ATOM 2251 O O . ARG A 1 284 ? 21.583 11.355 -25.708 1.00 86.19 284 ARG A O 1
ATOM 2258 N N . ILE A 1 285 ? 23.369 11.873 -26.981 1.00 89.56 285 ILE A N 1
ATOM 2259 C CA . ILE A 1 285 ? 22.860 13.155 -27.471 1.00 89.56 285 ILE A CA 1
ATOM 2260 C C . ILE A 1 285 ? 21.903 12.858 -28.633 1.00 89.56 285 ILE A C 1
ATOM 2262 O O . ILE A 1 285 ? 22.243 12.103 -29.544 1.00 89.56 285 ILE A O 1
ATOM 2266 N N . MET A 1 286 ? 20.679 13.373 -28.544 1.00 86.25 286 MET A N 1
ATOM 2267 C CA . MET A 1 286 ? 19.583 13.077 -29.474 1.00 86.25 286 MET A CA 1
ATOM 2268 C C . MET A 1 286 ? 19.380 14.200 -30.490 1.00 86.25 286 MET A C 1
ATOM 2270 O O . MET A 1 286 ? 19.203 13.936 -31.676 1.00 86.25 286 MET A O 1
ATOM 2274 N N . CYS A 1 287 ? 19.397 15.442 -30.016 1.00 86.56 287 CYS A N 1
ATOM 2275 C CA . CYS A 1 287 ? 19.208 16.647 -30.813 1.00 86.56 287 CYS A CA 1
ATOM 2276 C C . CYS A 1 287 ? 19.910 17.839 -30.148 1.00 86.56 287 CYS A C 1
ATOM 2278 O O . CYS A 1 287 ? 20.357 17.769 -28.998 1.00 86.56 287 CYS A O 1
ATOM 2280 N N . TYR A 1 288 ? 20.025 18.925 -30.910 1.00 90.38 288 TYR A N 1
ATOM 2281 C CA . TYR A 1 288 ? 20.709 20.155 -30.526 1.00 90.38 288 TYR A CA 1
ATOM 2282 C C . TYR A 1 288 ? 19.743 21.331 -30.680 1.00 90.38 288 TYR A C 1
ATOM 2284 O O . TYR A 1 288 ? 18.910 21.324 -31.585 1.00 90.38 288 TYR A O 1
ATOM 2292 N N . ASN A 1 289 ? 19.903 22.364 -29.855 1.00 89.25 289 ASN A N 1
ATOM 2293 C CA . ASN A 1 289 ? 19.185 23.639 -29.966 1.00 89.25 289 ASN A CA 1
ATOM 2294 C C . ASN A 1 289 ? 17.652 23.546 -29.814 1.00 89.25 289 ASN A C 1
ATOM 2296 O O . ASN A 1 289 ? 16.920 24.367 -30.370 1.00 89.25 289 ASN A O 1
ATOM 2300 N N . GLU A 1 290 ? 17.151 22.583 -29.034 1.00 84.25 290 GLU A N 1
ATOM 2301 C CA . GLU A 1 290 ? 15.760 22.596 -28.570 1.00 84.25 290 GLU A CA 1
ATOM 2302 C C . GLU A 1 290 ? 15.530 23.720 -27.551 1.00 84.25 290 GLU A C 1
ATOM 2304 O O . GLU A 1 290 ? 16.436 24.103 -26.801 1.00 84.25 290 GLU A O 1
ATOM 2309 N N . LYS A 1 291 ? 14.308 24.265 -27.536 1.00 72.62 291 LYS A N 1
ATOM 2310 C CA . LYS A 1 291 ? 13.907 25.283 -26.559 1.00 72.62 291 LYS A CA 1
ATOM 2311 C C . LYS A 1 291 ? 13.850 24.648 -25.165 1.00 72.62 291 LYS A C 1
ATOM 2313 O O . LYS A 1 291 ? 13.234 23.596 -25.015 1.00 72.62 291 LYS A O 1
ATOM 2318 N N . LEU A 1 292 ? 14.505 25.297 -24.199 1.00 55.06 292 LEU A N 1
ATOM 2319 C CA . LEU A 1 292 ? 14.421 24.973 -22.769 1.00 55.06 292 LEU A CA 1
ATOM 2320 C C . LEU A 1 292 ? 13.008 25.207 -22.226 1.00 55.06 292 LEU A C 1
ATOM 2322 O O . LEU A 1 292 ? 12.348 26.158 -22.711 1.00 55.06 292 LEU A O 1
#

Mean predicted aligned error: 17.12 Å

Organism: NCBI:txid412755

Solvent-accessible surface area (backbone atoms only — not comparable to full-atom values): 16839 Å² total; per-residue (Å²): 134,67,93,79,71,69,55,26,35,42,34,39,30,72,40,68,69,53,15,46,51,50,20,52,52,37,40,76,71,77,38,62,24,59,58,43,40,82,85,52,52,68,72,57,53,51,49,52,51,50,36,34,75,72,55,76,23,42,31,36,20,27,26,100,50,58,87,69,89,68,83,51,43,72,33,28,28,37,35,37,58,40,64,63,95,45,65,68,58,51,47,59,60,56,51,50,31,68,42,84,28,100,88,56,93,65,51,51,74,47,73,77,36,54,43,54,78,72,48,33,57,87,92,58,72,64,92,68,87,68,54,70,39,68,38,90,87,81,62,52,77,45,60,45,87,66,49,42,38,89,87,79,64,54,64,66,55,67,68,58,52,54,50,51,50,50,52,48,49,51,48,46,61,48,44,68,51,43,80,73,47,64,101,59,74,66,60,68,44,76,39,59,45,76,45,45,48,71,46,86,40,81,49,93,98,54,75,55,24,32,33,40,35,38,31,34,87,96,46,76,48,61,49,76,38,28,42,67,41,91,48,73,61,12,55,53,27,48,50,59,43,33,77,67,74,45,89,63,98,62,83,66,36,55,67,61,50,69,71,41,86,56,49,35,57,50,51,40,68,66,40,47,19,38,29,37,27,60,58,87,96,42,66,39,77,76,49,66,59,65,88,129

Sequence (292 aa):
MDAEKRKHAVFFCVDVKHCEMVSSSLKRHGITAPAVTNKTKVNKREEIANDFKAGKYRAFCNVNVYTEGFNAKCVDCIVLLRPTLSPGLFSQMVGRGLRVGRKKLDCLVLDFAGCIEEHGPIDMLGDDEIRMAVCNACRESFSRATGVCPACGWIIPKQEIERAEAIEAVKRMHTSRISQRSILSDAPEVFSVDEVYVSRHRKEGTKDSLLVQYRCGMKYYKEWICLDHHSYAGKEAHKWWTERFGYCVEPPTVDSVLSNFLTSQTIANYTKTITVRKDGKYNRIMCYNEKL

Nearest PDB structures (foldseek):
  2yjt-assembly1_D  TM=8.878E-01  e=2.347E-06  Escherichia coli K-12
  6jtz-assembly1_A  TM=8.429E-01  e=1.207E-05  Homo sapiens
  8yrs-assembly1_B  TM=8.451E-01  e=4.582E-05  Homo sapiens
  8y6o-assembly1_I  TM=8.258E-01  e=3.184E-05  Homo sapiens
  7apx-assembly1_F  TM=7.735E-01  e=6.592E-05  Saccharomyces cerevisiae S288C